Protein AF-D8QIA8-F1 (afdb_monomer_lite)

pLDDT: mean 75.12, std 16.86, range [41.19, 97.0]

Foldseek 3Di:
DDDDDDDDPPPPVVVVVVVVVVVVVVPPDPPPPPPPPPPPPPPDDPPDPPPPPPPDPPPPPPPPPPPPDPPDPDDPPPDDFPQAQDDCQQVAFDKDFDVVQDPALVVVCVVLVFPVDDDPQFAQDPPCPPPDPVVRSVVRRVVVSVVVRIDTAGPGHGHPPPPLLAVVQVVQCPDPNHDDQDDDVVSVVVVRVSPDDD

Organism: Schizophyllum commune (strain H4-8 / FGSC 9210) (NCBI:txid578458)

Secondary structure (DSSP, 8-state):
----------HHHHHHHHHHHHHHHHT-------------------S--------PPPTTSTTS----PPPPPPPPPTT---SB--GGGTTSEEEEE-SSPP-SHHHHHHHH--SSSPPP---PPTTGGGS-HHHHHHHHHHHHHHHHTEEEEESSSB--TT--HHHHHHHHHHSTT-----SSHHHHHHHHHHT---

Sequence (198 aa):
MVTFRRRSTFLPVFALAAICTLYILRRSPHEDVDAPLQYIPTNEVPLEQEFENEILPTTTERERLRVQAPPPPPPPPKNEAPPFCRDTECGTGRWRARSPAFSSPSELQKAYANKYDHVWQRCQVPSAEQLPEAERNELETRRLVDVLNWEWVPAGGKLLMDFDALEFTIRMLKSPGGMILMGDSISRQWHVTLRRVR

Structure (mmCIF, N/CA/C/O backbone):
data_AF-D8QIA8-F1
#
_entry.id   AF-D8QIA8-F1
#
loop_
_atom_site.group_PDB
_atom_site.id
_atom_site.type_symbol
_atom_site.label_atom_id
_atom_site.label_alt_id
_atom_site.label_comp_id
_atom_site.label_asym_id
_atom_site.label_entity_id
_atom_site.label_seq_id
_atom_site.pdbx_PDB_ins_code
_atom_site.Cartn_x
_atom_site.Cartn_y
_atom_site.Cartn_z
_atom_site.occupancy
_atom_site.B_iso_or_equiv
_atom_site.auth_seq_id
_atom_site.auth_comp_id
_atom_site.auth_asym_id
_atom_site.auth_atom_id
_atom_site.pdbx_PDB_model_num
ATOM 1 N N . MET A 1 1 ? -23.180 20.678 76.065 1.00 41.28 1 MET A N 1
ATOM 2 C CA . MET A 1 1 ? -23.312 21.272 74.716 1.00 41.28 1 MET A CA 1
ATOM 3 C C . MET A 1 1 ? -21.916 21.494 74.156 1.00 41.28 1 MET A C 1
ATOM 5 O O . MET A 1 1 ? -21.215 22.358 74.659 1.00 41.28 1 MET A O 1
ATOM 9 N N . VAL A 1 2 ? -21.480 20.675 73.195 1.00 41.19 2 VAL A N 1
ATOM 10 C CA . VAL A 1 2 ? -20.160 20.792 72.550 1.00 41.19 2 VAL A CA 1
ATOM 11 C C . VAL A 1 2 ? -20.396 21.086 71.073 1.00 41.19 2 VAL A C 1
ATOM 13 O O . VAL A 1 2 ? -20.959 20.265 70.354 1.00 41.19 2 VAL A O 1
ATOM 16 N N . THR A 1 3 ? -20.023 22.284 70.631 1.00 50.22 3 THR A N 1
ATOM 17 C CA . THR A 1 3 ? -20.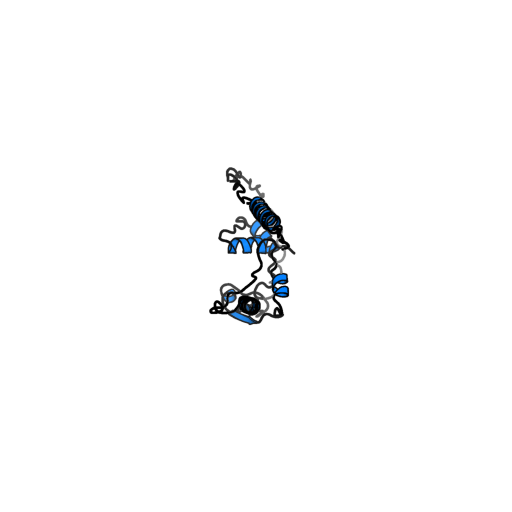147 22.746 69.246 1.00 50.22 3 THR A CA 1
ATOM 18 C C . THR A 1 3 ? -18.917 22.325 68.445 1.00 50.22 3 THR A C 1
ATOM 20 O O . THR A 1 3 ? -17.822 22.858 68.609 1.00 50.22 3 THR A O 1
ATOM 23 N N . PHE A 1 4 ? -19.097 21.348 67.557 1.00 50.81 4 PHE A N 1
ATOM 24 C CA . PHE A 1 4 ? -18.044 20.830 66.685 1.00 50.81 4 PHE A CA 1
ATOM 25 C C . PHE A 1 4 ? -17.946 21.687 65.409 1.00 50.81 4 PHE A C 1
ATOM 27 O O . PHE A 1 4 ? -18.754 21.563 64.489 1.00 50.81 4 PHE A O 1
ATOM 34 N N . ARG A 1 5 ? -16.961 22.591 65.345 1.00 56.88 5 ARG A N 1
ATOM 35 C CA . ARG A 1 5 ? -16.644 23.387 64.144 1.00 56.88 5 ARG A CA 1
ATOM 36 C C . ARG A 1 5 ? -15.838 22.527 63.157 1.00 56.88 5 ARG A C 1
ATOM 38 O O . ARG A 1 5 ? -14.628 22.377 63.308 1.00 56.88 5 ARG A O 1
ATOM 45 N N . ARG A 1 6 ? -16.493 21.979 62.126 1.00 59.03 6 ARG A N 1
ATOM 46 C CA . ARG A 1 6 ? -15.817 21.352 60.973 1.00 59.03 6 ARG A CA 1
ATOM 47 C C . ARG A 1 6 ? -15.068 22.424 60.173 1.00 59.03 6 ARG A C 1
ATOM 49 O O . ARG A 1 6 ? -15.685 23.243 59.498 1.00 59.03 6 ARG A O 1
ATOM 56 N N . ARG A 1 7 ? -13.733 22.422 60.247 1.00 58.25 7 ARG A N 1
ATOM 57 C CA . ARG A 1 7 ? -12.874 23.177 59.323 1.00 58.25 7 ARG A CA 1
ATOM 58 C C . ARG A 1 7 ? -12.945 22.514 57.947 1.00 58.25 7 ARG A C 1
ATOM 60 O O . ARG A 1 7 ? -12.596 21.348 57.803 1.00 58.25 7 ARG A O 1
ATOM 67 N N . SER A 1 8 ? -13.439 23.264 56.965 1.00 57.81 8 SER A N 1
ATOM 68 C CA . SER A 1 8 ? -13.518 22.856 55.564 1.00 57.81 8 SER A CA 1
ATOM 69 C C . SER A 1 8 ? -12.116 22.805 54.956 1.00 57.81 8 SER A C 1
ATOM 71 O O . SER A 1 8 ? -11.484 23.836 54.743 1.00 57.81 8 SER A O 1
ATOM 73 N N . THR A 1 9 ? -11.627 21.597 54.694 1.00 59.09 9 THR A N 1
ATOM 74 C CA . THR A 1 9 ? -10.366 21.306 53.991 1.00 59.09 9 THR A CA 1
ATOM 75 C C . THR A 1 9 ? -10.559 21.138 52.479 1.00 59.09 9 THR A C 1
ATOM 77 O O . THR A 1 9 ? -9.658 20.656 51.803 1.00 59.09 9 THR A O 1
ATOM 80 N N . PHE A 1 10 ? -11.711 21.536 51.923 1.00 55.53 10 PHE A N 1
ATOM 81 C CA . PHE A 1 10 ? -12.046 21.309 50.508 1.00 55.53 10 PHE A CA 1
ATOM 82 C C . PHE A 1 10 ? -11.583 22.412 49.545 1.00 55.53 10 PHE A C 1
ATOM 84 O O . PHE A 1 10 ? -11.484 22.170 48.346 1.00 55.53 10 PHE A O 1
ATOM 91 N N . LEU A 1 11 ? -11.238 23.604 50.038 1.00 56.47 11 LEU A N 1
ATOM 92 C CA . LEU A 1 11 ? -10.779 24.714 49.192 1.00 56.47 11 LEU A CA 1
ATOM 93 C C . LEU A 1 11 ? -9.407 24.538 48.491 1.00 56.47 11 LEU A C 1
ATOM 95 O O . LEU A 1 11 ? -9.283 25.029 47.370 1.00 56.47 11 LEU A O 1
ATOM 99 N N . PRO A 1 12 ? -8.383 23.848 49.040 1.00 61.72 12 PRO A N 1
ATOM 100 C CA . PRO A 1 12 ? -7.074 23.790 48.385 1.00 61.72 12 PRO A CA 1
ATOM 101 C C . PRO A 1 12 ? -7.025 22.848 47.170 1.00 61.72 12 PRO A C 1
ATOM 103 O O . PRO A 1 12 ? -6.191 23.041 46.289 1.00 61.72 12 PRO A O 1
ATOM 106 N N . VAL A 1 13 ? -7.919 21.856 47.076 1.00 68.38 13 VAL A N 1
ATOM 107 C CA . VAL A 1 13 ? -7.873 20.850 45.996 1.00 68.38 13 VAL A CA 1
ATOM 108 C C . VAL A 1 13 ? -8.390 21.423 44.673 1.00 68.38 13 VAL A C 1
ATOM 11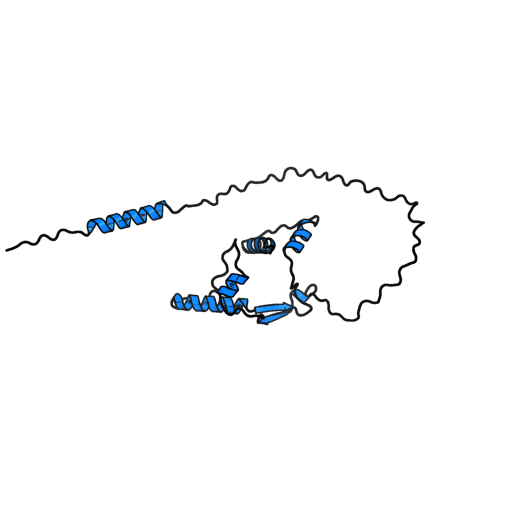0 O O . VAL A 1 13 ? -7.776 21.214 43.628 1.00 68.38 13 VAL A O 1
ATOM 113 N N . PHE A 1 14 ? -9.466 22.215 44.707 1.00 69.25 14 PHE A N 1
ATOM 114 C CA . PHE A 1 14 ? -10.008 22.849 43.500 1.00 69.25 14 PHE A CA 1
ATOM 115 C C . PHE A 1 14 ? -9.079 23.929 42.935 1.00 69.25 14 PHE A C 1
ATOM 117 O O . PHE A 1 14 ? -8.954 24.053 41.718 1.00 69.25 14 PHE A O 1
ATOM 124 N N . ALA A 1 15 ? -8.373 24.662 43.802 1.00 73.88 15 ALA A N 1
ATOM 125 C CA . ALA A 1 15 ? -7.391 25.653 43.371 1.00 73.88 15 ALA A CA 1
ATOM 126 C C . ALA A 1 15 ? -6.197 25.001 42.648 1.00 73.88 15 ALA A C 1
ATOM 128 O O . ALA A 1 15 ? -5.772 25.485 41.602 1.00 73.88 15 ALA A O 1
ATOM 129 N N . LEU A 1 16 ? -5.694 23.867 43.152 1.00 76.50 16 LEU A N 1
ATOM 130 C CA . LEU A 1 16 ? -4.595 23.134 42.513 1.00 76.50 16 LEU A CA 1
ATOM 131 C C . LEU A 1 16 ? -5.003 22.498 41.177 1.00 76.50 16 LEU A C 1
ATOM 133 O O . LEU A 1 16 ? -4.221 22.534 40.226 1.00 76.50 16 LEU A O 1
ATOM 137 N N . ALA A 1 17 ? -6.230 21.976 41.076 1.00 75.75 17 ALA A N 1
ATOM 138 C CA . ALA A 1 17 ? -6.756 21.435 39.825 1.00 75.75 17 ALA A CA 1
ATOM 139 C C . ALA A 1 17 ? -6.873 22.524 38.744 1.00 75.75 17 ALA A C 1
ATOM 141 O O . ALA A 1 17 ? -6.373 22.334 37.639 1.00 75.75 17 ALA A O 1
ATOM 142 N N . ALA A 1 18 ? -7.428 23.695 39.082 1.00 78.25 18 ALA A N 1
ATOM 143 C CA . ALA A 1 18 ? -7.560 24.814 38.147 1.00 78.25 18 ALA A CA 1
ATOM 144 C C . ALA A 1 18 ? -6.199 25.344 37.659 1.00 78.25 18 ALA A C 1
ATOM 146 O O . ALA A 1 18 ? -6.035 25.638 36.474 1.00 78.25 18 ALA A O 1
ATOM 147 N N . ILE A 1 19 ? -5.198 25.411 38.545 1.00 80.62 19 ILE A N 1
ATOM 148 C CA . ILE A 1 19 ? -3.834 25.820 38.178 1.00 80.62 19 ILE A CA 1
ATOM 149 C C . ILE A 1 19 ? -3.183 24.781 37.250 1.00 80.62 19 ILE A C 1
ATOM 151 O O . ILE A 1 19 ? -2.549 25.169 36.269 1.00 80.62 19 ILE A O 1
ATOM 155 N N . CYS A 1 20 ? -3.377 23.478 37.488 1.00 74.88 20 CYS A N 1
ATOM 156 C CA . CYS A 1 20 ? -2.876 22.433 36.588 1.00 74.88 20 CYS A CA 1
ATOM 157 C C . CYS A 1 2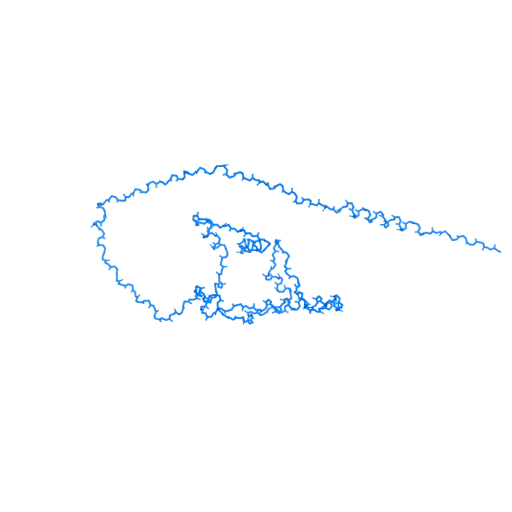0 ? -3.541 22.485 35.205 1.00 74.88 20 CYS A C 1
ATOM 159 O O . CYS A 1 20 ? -2.843 22.376 34.199 1.00 74.88 20 CYS A O 1
ATOM 161 N N . THR A 1 21 ? -4.858 22.704 35.124 1.00 74.75 21 THR A N 1
ATOM 162 C CA . THR A 1 21 ? -5.554 22.813 33.831 1.00 74.75 21 THR A CA 1
ATOM 163 C C . THR A 1 21 ? -5.083 24.038 33.045 1.00 74.75 21 THR A C 1
ATOM 165 O O . THR A 1 21 ? -4.801 23.931 31.854 1.00 74.75 21 THR A O 1
ATOM 168 N N . LEU A 1 22 ? -4.903 25.186 33.709 1.00 75.88 22 LEU A N 1
ATOM 169 C CA . LEU A 1 22 ? -4.360 26.392 33.075 1.00 75.88 22 LEU A CA 1
ATOM 170 C C . LEU A 1 22 ? -2.894 26.222 32.646 1.00 75.88 22 LEU A C 1
ATOM 172 O O . LEU A 1 22 ? -2.499 26.744 31.605 1.00 75.88 22 LEU A O 1
ATOM 176 N N . TYR A 1 23 ? -2.092 25.471 33.404 1.00 75.50 23 TYR A N 1
ATOM 177 C CA . TYR A 1 23 ? -0.704 25.178 33.041 1.00 75.50 23 TYR A CA 1
ATOM 178 C C . TYR A 1 23 ? -0.603 24.255 31.817 1.00 75.50 23 TYR A C 1
ATOM 180 O O . TYR A 1 23 ? 0.234 24.493 30.949 1.00 75.50 23 TYR A O 1
ATOM 188 N N . ILE A 1 24 ? -1.480 23.249 31.700 1.00 68.00 24 ILE A N 1
ATOM 189 C CA . ILE A 1 24 ? -1.533 22.356 30.529 1.00 68.00 24 ILE A CA 1
ATOM 190 C C . ILE A 1 24 ? -2.001 23.123 29.285 1.00 68.00 24 ILE A C 1
ATOM 192 O O . ILE A 1 24 ? -1.376 23.008 28.234 1.00 68.00 24 ILE A O 1
ATOM 196 N N . LEU A 1 25 ? -3.027 23.974 29.407 1.00 66.81 25 LEU A N 1
ATOM 197 C CA . LEU A 1 25 ? -3.513 24.782 28.281 1.00 66.81 25 LEU A CA 1
ATOM 198 C C . LEU A 1 25 ? -2.490 25.826 27.810 1.00 66.81 25 LEU A C 1
ATOM 200 O O . LEU A 1 25 ? -2.413 26.111 26.619 1.00 66.81 25 LEU A O 1
ATOM 204 N N . ARG A 1 26 ? -1.655 26.362 28.710 1.00 68.06 26 ARG A N 1
ATOM 205 C CA . ARG A 1 26 ? -0.596 27.320 28.350 1.00 68.06 26 ARG A CA 1
ATOM 206 C C . ARG A 1 26 ? 0.619 26.667 27.685 1.00 68.06 26 ARG A C 1
ATOM 208 O O . ARG A 1 26 ? 1.428 27.373 27.090 1.00 68.06 26 ARG A O 1
ATOM 215 N N . ARG A 1 27 ? 0.777 25.344 27.800 1.00 54.00 27 ARG A N 1
ATOM 216 C CA . ARG A 1 27 ? 1.937 24.617 27.268 1.00 54.00 27 ARG A CA 1
ATOM 217 C C . ARG A 1 27 ? 1.641 23.805 26.014 1.00 54.00 27 ARG A C 1
ATOM 219 O O . ARG A 1 27 ? 2.531 23.077 25.592 1.00 54.00 27 ARG A O 1
ATOM 226 N N . SER A 1 28 ? 0.449 23.926 25.426 1.00 46.12 28 SER A N 1
ATOM 227 C CA . SER A 1 28 ? 0.203 23.384 24.091 1.00 46.12 28 SER A CA 1
ATOM 228 C C . SER A 1 28 ? 1.040 24.202 23.106 1.00 46.12 28 SER A C 1
ATOM 230 O O . SER A 1 28 ? 0.714 25.370 22.881 1.00 46.12 28 SER A O 1
ATOM 232 N N . PRO A 1 29 ? 2.140 23.660 22.558 1.00 51.56 29 PRO A N 1
ATOM 233 C CA . PRO A 1 29 ? 2.852 24.336 21.501 1.00 51.56 29 PRO A CA 1
ATOM 234 C C . PRO A 1 29 ? 1.931 24.232 20.291 1.00 51.56 29 PRO A C 1
ATOM 236 O O . PRO A 1 29 ? 1.776 23.164 19.701 1.00 51.56 29 PRO A O 1
ATOM 239 N N . HIS A 1 30 ? 1.283 25.337 19.940 1.00 49.16 30 HIS A N 1
ATOM 240 C CA . HIS A 1 30 ? 1.077 25.616 18.531 1.00 49.16 30 HIS A CA 1
ATOM 241 C C . HIS A 1 30 ? 2.488 25.732 17.943 1.00 49.16 30 HIS A C 1
ATOM 243 O O . HIS A 1 30 ? 3.086 26.802 17.935 1.00 49.16 30 HIS A O 1
ATOM 249 N N . GLU A 1 31 ? 3.083 24.596 17.573 1.00 51.06 31 GLU A N 1
ATOM 250 C CA . GLU A 1 31 ? 4.081 24.607 16.515 1.00 51.06 31 GLU A CA 1
ATOM 251 C C . GLU A 1 31 ? 3.308 24.974 15.257 1.00 51.06 31 GLU A C 1
ATOM 253 O O . GLU A 1 31 ? 2.708 24.135 14.582 1.00 51.06 31 GLU A O 1
ATOM 258 N N . ASP A 1 32 ? 3.259 26.281 15.031 1.00 49.03 32 ASP A N 1
ATOM 259 C CA . ASP A 1 32 ? 2.985 26.887 13.750 1.00 49.03 32 ASP A CA 1
ATOM 260 C C . ASP A 1 32 ? 3.881 26.197 12.719 1.00 49.03 32 ASP A C 1
ATOM 262 O O . ASP A 1 32 ? 5.087 26.435 12.631 1.00 49.03 32 ASP A O 1
ATOM 266 N N . VAL A 1 33 ? 3.276 25.328 11.912 1.00 50.56 33 VAL A N 1
ATOM 267 C CA . VAL A 1 33 ? 3.840 24.896 10.631 1.00 50.56 33 VAL A CA 1
ATOM 268 C C . VAL A 1 33 ? 3.612 26.030 9.625 1.00 50.56 33 VAL A C 1
ATOM 270 O O . VAL A 1 33 ? 3.085 25.827 8.541 1.00 50.56 33 VAL A O 1
ATOM 273 N N . ASP A 1 34 ? 4.030 27.238 9.992 1.00 47.66 34 ASP A N 1
ATOM 274 C CA . ASP A 1 34 ? 4.319 28.326 9.070 1.00 47.66 34 ASP A CA 1
ATOM 275 C C . ASP A 1 34 ? 5.812 28.240 8.753 1.00 47.66 34 ASP A C 1
ATOM 277 O O . ASP A 1 34 ? 6.608 29.136 9.032 1.00 47.66 34 ASP A O 1
ATOM 281 N N . ALA A 1 35 ? 6.225 27.107 8.179 1.00 52.34 35 ALA A N 1
ATOM 282 C CA . ALA A 1 35 ? 7.448 27.124 7.402 1.00 52.34 35 ALA A CA 1
ATOM 283 C C . ALA A 1 35 ? 7.160 28.066 6.225 1.00 52.34 35 ALA A C 1
ATOM 285 O O . ALA A 1 35 ? 6.258 27.760 5.437 1.00 52.34 35 ALA A O 1
ATOM 286 N N . PRO A 1 36 ? 7.863 29.206 6.080 1.00 49.59 36 PRO A N 1
ATOM 287 C CA . PRO A 1 36 ? 7.731 29.989 4.871 1.00 49.59 36 PRO A CA 1
ATOM 288 C C . PRO A 1 36 ? 8.077 29.046 3.725 1.00 49.59 36 PRO A C 1
ATOM 290 O O . PRO A 1 36 ? 9.174 28.484 3.687 1.00 49.59 36 PRO A O 1
ATOM 293 N N . LEU A 1 37 ? 7.119 28.831 2.821 1.00 49.50 37 LEU A N 1
ATOM 294 C CA . LEU A 1 37 ? 7.401 28.312 1.494 1.00 49.50 37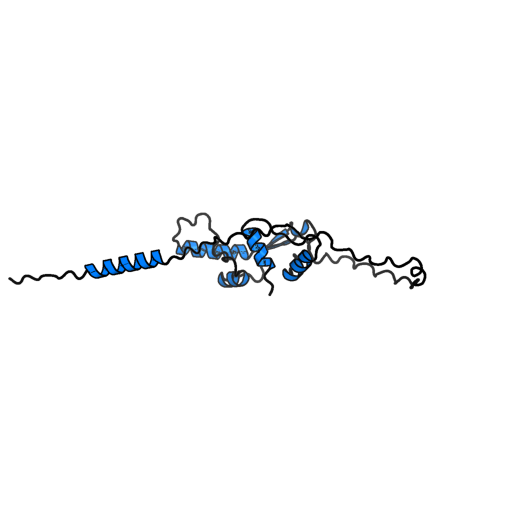 LEU A CA 1
ATOM 295 C C . LEU A 1 37 ? 8.501 29.216 0.941 1.00 49.50 37 LEU A C 1
ATOM 297 O O . LEU A 1 37 ? 8.233 30.334 0.503 1.00 49.50 37 LEU A O 1
ATOM 301 N N . GLN A 1 38 ? 9.754 28.766 1.038 1.00 46.69 38 GLN A N 1
ATOM 302 C CA . GLN A 1 38 ? 10.849 29.357 0.298 1.00 46.69 38 GLN A CA 1
ATOM 303 C C . GLN A 1 38 ? 10.475 29.149 -1.160 1.00 46.69 38 GLN A C 1
ATOM 305 O O . GLN A 1 38 ? 10.647 28.069 -1.723 1.00 46.69 38 GLN A O 1
ATOM 310 N N . TYR A 1 39 ? 9.882 30.185 -1.741 1.00 55.03 39 TYR A N 1
ATOM 311 C CA . TYR A 1 39 ? 9.800 30.345 -3.172 1.00 55.03 39 TYR A CA 1
ATOM 312 C C . TYR A 1 39 ? 11.243 30.360 -3.663 1.00 55.03 39 TYR A C 1
ATOM 314 O O . TYR A 1 39 ? 11.941 31.361 -3.522 1.00 55.03 39 TYR A O 1
ATOM 322 N N . ILE A 1 40 ? 11.716 29.211 -4.141 1.00 50.91 40 ILE A N 1
ATOM 323 C CA . ILE A 1 40 ? 12.942 29.131 -4.919 1.00 50.91 40 ILE A CA 1
ATOM 324 C C . ILE A 1 40 ? 12.585 29.821 -6.238 1.00 50.91 40 ILE A C 1
ATOM 326 O O . ILE A 1 40 ? 11.750 29.289 -6.974 1.00 50.91 40 ILE A O 1
ATOM 330 N N . PRO A 1 41 ? 13.129 31.012 -6.534 1.00 47.78 41 PRO A N 1
ATOM 331 C CA . PRO A 1 41 ? 12.882 31.654 -7.810 1.00 47.78 41 PRO A CA 1
ATOM 332 C C . PRO A 1 41 ? 13.430 30.731 -8.897 1.00 47.78 41 PRO A C 1
ATOM 334 O O . PRO A 1 41 ? 14.611 30.397 -8.893 1.00 47.78 41 PRO A O 1
ATOM 337 N N . THR A 1 42 ? 12.587 30.318 -9.839 1.00 56.06 42 THR A N 1
ATOM 338 C CA . THR A 1 42 ? 12.973 29.574 -11.053 1.00 56.06 42 THR A CA 1
ATOM 339 C C . THR A 1 42 ? 13.714 30.446 -12.078 1.00 56.06 42 THR A C 1
ATOM 341 O O . THR A 1 42 ? 13.617 30.227 -13.280 1.00 56.06 42 THR A O 1
ATOM 344 N N . ASN A 1 43 ? 14.478 31.423 -11.600 1.00 54.81 43 ASN A N 1
ATOM 345 C CA . ASN A 1 43 ? 15.385 32.259 -12.370 1.00 54.81 43 ASN A CA 1
ATOM 346 C C . ASN A 1 43 ? 16.751 31.990 -11.721 1.00 54.81 43 ASN A C 1
ATOM 348 O O . ASN A 1 43 ? 16.926 32.304 -10.552 1.00 54.81 43 ASN A O 1
ATOM 352 N N . GLU A 1 44 ? 17.745 31.343 -12.301 1.00 54.53 44 GLU A N 1
ATOM 353 C CA . GLU A 1 44 ? 18.123 31.121 -13.683 1.00 54.53 44 GLU A CA 1
ATOM 354 C C . GLU A 1 44 ? 18.883 29.788 -13.659 1.00 54.53 44 GLU A C 1
ATOM 356 O O . GLU A 1 44 ? 19.911 29.676 -12.993 1.00 54.53 44 GLU A O 1
ATOM 361 N N . VAL A 1 45 ? 18.381 28.751 -14.327 1.00 48.34 45 VAL A N 1
ATOM 362 C CA . VAL A 1 45 ? 19.282 27.689 -14.783 1.00 48.34 45 VAL A CA 1
ATOM 363 C C . VAL A 1 45 ? 19.742 28.162 -16.156 1.00 48.34 45 VAL A C 1
ATOM 365 O O . VAL A 1 45 ? 18.886 28.285 -17.037 1.00 48.34 45 VAL A O 1
ATOM 368 N N . PRO A 1 46 ? 21.031 28.493 -16.351 1.00 44.09 46 PRO A N 1
ATOM 369 C CA . PRO A 1 46 ? 21.554 28.800 -17.669 1.00 44.09 46 PRO A CA 1
ATOM 370 C C . PRO A 1 46 ? 21.247 27.616 -18.578 1.00 44.09 46 PRO A C 1
ATOM 372 O O . PRO A 1 46 ? 21.716 26.498 -18.365 1.00 44.09 46 PRO A O 1
ATOM 375 N N . LEU A 1 47 ? 20.401 27.865 -19.569 1.00 54.16 47 LEU A N 1
ATOM 376 C CA . LEU A 1 47 ? 20.018 26.919 -20.607 1.00 54.16 47 LEU A CA 1
ATOM 377 C C . LEU A 1 47 ? 21.140 26.874 -21.653 1.00 54.16 47 LEU A C 1
ATOM 379 O O . LEU A 1 47 ? 20.915 27.079 -22.834 1.00 54.16 47 LEU A O 1
ATOM 383 N N . GLU A 1 48 ? 22.365 26.660 -21.187 1.00 50.84 48 GLU A N 1
ATOM 384 C CA . GLU A 1 48 ? 23.563 26.470 -21.996 1.00 50.84 48 GLU A CA 1
ATOM 385 C C . GLU A 1 48 ? 24.389 25.375 -21.327 1.00 50.84 48 GLU A C 1
ATOM 387 O O . GLU A 1 48 ? 25.495 25.574 -20.837 1.00 50.84 48 GLU A O 1
ATOM 392 N N . GLN A 1 49 ? 23.811 24.174 -21.276 1.00 46.91 49 GLN A N 1
ATOM 393 C CA . GLN A 1 49 ? 24.656 22.995 -21.306 1.00 46.91 49 GLN A CA 1
ATOM 394 C C . GLN A 1 49 ? 25.155 22.902 -22.743 1.00 46.91 49 GLN A C 1
ATOM 396 O O . GLN A 1 49 ? 24.451 22.423 -23.633 1.00 46.91 49 GLN A O 1
ATOM 401 N N . GLU A 1 50 ? 26.339 23.470 -22.957 1.00 48.66 50 GLU A N 1
ATOM 402 C CA . GLU A 1 50 ? 27.164 23.227 -24.127 1.00 48.66 50 GLU A CA 1
ATOM 403 C C . GLU A 1 50 ? 27.155 21.716 -24.377 1.00 48.66 50 GLU A C 1
ATOM 405 O O . GLU A 1 50 ? 27.697 20.923 -23.605 1.00 48.66 50 GLU A O 1
ATOM 410 N N . PHE A 1 51 ? 26.456 21.301 -25.434 1.00 48.41 51 PHE A N 1
ATOM 411 C CA . PHE A 1 51 ? 26.705 20.009 -26.040 1.00 48.41 51 PHE A CA 1
ATOM 412 C C . PHE A 1 51 ? 28.136 20.097 -26.551 1.00 48.41 51 PHE A C 1
ATOM 414 O O . PHE A 1 51 ? 28.391 20.675 -27.610 1.00 48.41 51 PHE A O 1
ATOM 421 N N . GLU A 1 52 ? 29.076 19.585 -25.756 1.00 46.84 52 GLU A N 1
ATOM 422 C CA . GLU A 1 52 ? 30.398 19.243 -26.245 1.00 46.84 52 GLU A CA 1
ATOM 423 C C . GLU A 1 52 ? 30.190 18.477 -27.546 1.00 46.84 52 GLU A C 1
ATOM 425 O O . GLU A 1 52 ? 29.515 17.447 -27.601 1.00 46.84 52 GLU A O 1
ATOM 430 N N . ASN A 1 53 ? 30.701 19.079 -28.615 1.00 53.06 53 ASN A N 1
ATOM 431 C CA . ASN A 1 53 ? 30.746 18.503 -29.936 1.00 53.06 53 ASN A CA 1
ATOM 432 C C . ASN A 1 53 ? 31.505 17.178 -29.835 1.00 53.06 53 ASN A C 1
ATOM 434 O O . ASN A 1 53 ? 32.733 17.152 -29.940 1.00 53.06 53 ASN A O 1
ATOM 438 N N . GLU A 1 54 ? 30.780 16.076 -29.641 1.00 48.72 54 GLU A N 1
ATOM 439 C CA . GLU A 1 54 ? 31.271 14.760 -30.006 1.00 48.72 54 GLU A CA 1
ATOM 440 C C . GLU A 1 54 ? 31.577 14.829 -31.497 1.00 48.72 54 GLU A C 1
ATOM 442 O O . GLU A 1 54 ? 30.702 14.880 -32.364 1.00 48.72 54 GLU A O 1
ATOM 447 N N . ILE A 1 55 ? 32.874 14.933 -31.756 1.00 54.66 55 ILE A N 1
ATOM 448 C CA . ILE A 1 55 ? 33.512 14.851 -33.051 1.00 54.66 55 ILE A CA 1
ATOM 449 C C . ILE A 1 55 ? 32.897 13.646 -33.761 1.00 54.66 55 ILE A C 1
ATOM 451 O O . ILE A 1 55 ? 33.175 12.498 -33.412 1.00 54.66 55 ILE A O 1
ATOM 455 N N . LEU A 1 56 ? 32.042 13.912 -34.752 1.00 56.28 56 LEU A N 1
ATOM 456 C CA . LEU A 1 56 ? 31.593 12.888 -35.682 1.00 56.28 56 LEU A CA 1
ATOM 457 C C . LEU A 1 56 ? 32.853 12.216 -36.247 1.00 56.28 56 LEU A C 1
ATOM 459 O O . LEU A 1 56 ? 33.684 12.920 -36.833 1.00 56.28 56 LEU A O 1
ATOM 463 N N . PRO A 1 57 ? 33.026 10.892 -36.086 1.00 50.19 57 PRO A N 1
ATOM 464 C CA . PRO A 1 57 ? 34.172 10.212 -36.655 1.00 50.19 57 PRO A CA 1
ATOM 465 C C . PRO A 1 57 ? 34.162 10.432 -38.166 1.00 50.19 57 PRO A C 1
ATOM 467 O O . PRO A 1 57 ? 33.177 10.170 -38.864 1.00 50.19 57 PRO A O 1
ATOM 470 N N . THR A 1 58 ? 35.274 10.972 -38.653 1.00 50.06 58 THR A N 1
ATOM 471 C CA . THR A 1 58 ? 35.544 11.211 -40.061 1.00 50.06 58 THR A CA 1
ATOM 472 C C . THR A 1 58 ? 35.364 9.921 -40.852 1.00 50.06 58 THR A C 1
ATOM 474 O O . THR A 1 58 ? 35.741 8.825 -40.438 1.00 50.06 58 THR A O 1
ATOM 477 N N . THR A 1 59 ? 34.779 10.076 -42.034 1.00 53.88 59 THR A N 1
ATOM 478 C CA . THR A 1 59 ? 34.255 9.059 -42.956 1.00 53.88 59 THR A CA 1
ATOM 479 C C . THR A 1 59 ? 35.275 8.017 -43.448 1.00 53.88 59 THR A C 1
ATOM 481 O O . THR A 1 59 ? 34.935 7.163 -44.259 1.00 53.88 59 THR A O 1
ATOM 484 N N . THR A 1 60 ? 36.512 8.044 -42.956 1.00 53.72 60 THR A N 1
ATOM 485 C CA . THR A 1 60 ? 37.645 7.255 -43.460 1.00 53.72 60 THR A CA 1
ATOM 486 C C . THR A 1 60 ? 37.945 6.007 -42.614 1.00 53.72 60 THR A C 1
ATOM 488 O O . THR A 1 60 ? 38.702 5.144 -43.048 1.00 53.72 60 THR A O 1
ATOM 491 N N . GLU A 1 61 ? 37.318 5.845 -41.441 1.00 51.72 61 GLU A N 1
ATOM 492 C CA . GLU A 1 61 ? 37.504 4.666 -40.568 1.00 51.72 61 GLU A CA 1
ATOM 493 C C . GLU A 1 61 ? 36.332 3.664 -40.622 1.00 51.72 61 GLU A C 1
ATOM 495 O O . GLU A 1 61 ? 36.365 2.597 -40.015 1.00 51.72 61 GLU A O 1
ATOM 500 N N . ARG A 1 62 ? 35.293 3.948 -41.417 1.00 50.94 62 ARG A N 1
ATOM 501 C CA . ARG A 1 62 ? 34.144 3.041 -41.593 1.00 50.94 62 ARG A CA 1
ATOM 502 C C . ARG A 1 62 ? 34.438 1.854 -42.521 1.00 50.94 62 ARG A C 1
ATOM 504 O O . ARG A 1 62 ? 33.645 0.921 -42.592 1.00 50.94 62 ARG A O 1
ATOM 511 N N . GLU A 1 63 ? 35.575 1.870 -43.216 1.00 53.12 63 GLU A N 1
ATOM 512 C CA . GLU A 1 63 ? 35.896 0.903 -44.275 1.00 53.12 63 GLU A CA 1
ATOM 513 C C . GLU A 1 63 ? 36.873 -0.208 -43.842 1.00 53.12 63 GLU A C 1
ATOM 515 O O . GLU A 1 63 ? 37.029 -1.200 -44.552 1.00 53.12 63 GLU A O 1
ATOM 520 N N . ARG A 1 64 ? 37.483 -0.124 -42.647 1.00 52.44 64 ARG A N 1
ATOM 521 C CA . ARG A 1 64 ? 38.432 -1.151 -42.154 1.00 52.44 64 ARG A CA 1
ATOM 522 C C . ARG A 1 64 ? 37.885 -2.158 -41.144 1.00 52.44 64 ARG A C 1
ATOM 524 O O . ARG A 1 64 ? 38.578 -3.126 -40.851 1.00 52.44 64 ARG A O 1
ATOM 531 N N . LEU A 1 65 ? 36.639 -2.026 -40.690 1.00 52.66 65 LEU A N 1
ATOM 532 C CA . LEU A 1 65 ? 35.958 -3.057 -39.896 1.00 52.66 65 LEU A CA 1
ATOM 533 C C . LEU A 1 65 ? 34.866 -3.763 -40.716 1.00 52.66 65 LEU A C 1
ATOM 535 O O . LEU A 1 65 ? 33.698 -3.805 -40.342 1.00 52.66 65 LEU A O 1
ATOM 539 N N . ARG A 1 66 ? 35.248 -4.421 -41.817 1.00 58.22 66 ARG A N 1
ATOM 540 C CA . ARG A 1 66 ? 34.501 -5.603 -42.290 1.00 58.22 66 ARG A CA 1
ATOM 541 C C . ARG A 1 66 ? 34.869 -6.792 -41.400 1.00 58.22 66 ARG A C 1
ATOM 543 O O . ARG A 1 66 ? 35.527 -7.740 -41.818 1.00 58.22 66 ARG A O 1
ATOM 550 N N . VAL A 1 67 ? 34.475 -6.696 -40.135 1.00 59.19 67 VAL A N 1
ATOM 551 C CA . VAL A 1 67 ? 34.429 -7.841 -39.231 1.00 59.19 67 VAL A CA 1
ATOM 552 C C . VAL A 1 67 ? 33.295 -8.729 -39.720 1.00 59.19 67 VAL A C 1
ATOM 554 O O . VAL A 1 67 ? 32.206 -8.252 -40.038 1.00 59.19 67 VAL A O 1
ATOM 557 N N . GLN A 1 68 ? 33.610 -10.013 -39.858 1.00 60.09 68 GLN A N 1
ATOM 558 C CA . GLN A 1 68 ? 32.688 -11.080 -40.220 1.00 60.09 68 GLN A CA 1
ATOM 559 C C . GLN A 1 68 ? 31.363 -10.893 -39.479 1.00 60.09 68 GLN A C 1
ATOM 561 O O . GLN A 1 68 ? 31.358 -10.697 -38.263 1.00 60.09 68 GLN A O 1
ATOM 566 N N . ALA A 1 69 ? 30.256 -10.912 -40.224 1.00 61.84 69 ALA A N 1
ATOM 567 C CA . ALA A 1 69 ? 28.933 -10.809 -39.636 1.00 61.84 69 ALA A CA 1
ATOM 568 C C . ALA A 1 69 ? 28.809 -11.877 -38.533 1.00 61.84 69 ALA A C 1
ATOM 570 O O . ALA A 1 69 ? 29.049 -13.056 -38.822 1.00 61.84 69 ALA A O 1
ATOM 571 N N . PRO A 1 70 ? 28.497 -11.495 -37.282 1.00 72.12 70 PRO A N 1
ATOM 572 C CA . PRO A 1 70 ? 28.259 -12.473 -36.237 1.00 72.12 70 PRO A CA 1
ATOM 573 C C . PRO A 1 70 ? 27.136 -13.416 -36.694 1.00 72.12 70 PRO A C 1
ATOM 575 O O . PRO A 1 70 ? 26.229 -12.980 -37.415 1.00 72.12 70 PRO A O 1
ATOM 578 N N . PRO A 1 71 ? 27.201 -14.709 -36.328 1.00 77.06 71 PRO A N 1
ATOM 579 C CA . PRO A 1 71 ? 26.158 -15.661 -36.680 1.00 77.06 71 PRO A CA 1
ATOM 580 C C . PRO A 1 71 ? 24.789 -15.116 -36.247 1.00 77.06 71 PRO A C 1
ATOM 582 O O . PRO A 1 71 ? 24.711 -14.410 -35.234 1.00 77.06 71 PRO A O 1
ATOM 585 N N . PRO A 1 72 ? 23.718 -15.406 -37.010 1.00 77.12 72 PRO A N 1
ATOM 586 C CA . PRO A 1 72 ? 22.388 -14.915 -36.687 1.00 77.12 72 PRO A CA 1
ATOM 587 C C . PRO A 1 72 ? 22.053 -15.285 -35.238 1.00 77.12 72 PRO A C 1
ATOM 589 O O . PRO A 1 72 ? 22.352 -16.412 -34.822 1.00 77.12 72 PRO A O 1
ATOM 592 N N . PRO A 1 73 ? 21.475 -14.353 -34.457 1.00 78.50 73 PRO A N 1
ATOM 593 C CA . PRO A 1 73 ? 21.104 -14.645 -33.085 1.00 78.50 73 PRO A CA 1
ATOM 594 C C . PRO A 1 73 ? 20.205 -15.888 -33.065 1.00 78.50 73 PRO A C 1
ATOM 596 O O . PRO A 1 73 ? 19.391 -16.064 -33.981 1.00 78.50 73 PRO A O 1
ATOM 599 N N . PRO A 1 74 ? 20.360 -16.770 -32.061 1.00 79.81 74 PRO A N 1
ATOM 600 C CA . PRO A 1 74 ? 19.496 -17.931 -31.927 1.00 79.81 74 PRO A CA 1
ATOM 601 C C . PRO A 1 74 ? 18.029 -17.476 -31.956 1.00 79.81 74 PRO A C 1
ATOM 603 O O . PRO A 1 74 ? 17.714 -16.405 -31.422 1.00 79.81 74 PRO A O 1
ATOM 606 N N . PRO A 1 75 ? 17.130 -18.245 -32.599 1.00 75.31 75 PRO A N 1
ATOM 607 C CA . PRO A 1 75 ? 15.721 -17.889 -32.651 1.00 75.31 75 PRO A CA 1
ATOM 608 C C . PRO A 1 75 ? 15.204 -17.686 -31.220 1.00 75.31 75 PRO A C 1
ATOM 610 O O . PRO A 1 75 ? 15.554 -18.483 -30.343 1.00 75.31 75 PRO A O 1
ATOM 613 N N . PRO A 1 76 ? 14.400 -16.635 -30.966 1.00 67.50 76 PRO A N 1
ATOM 614 C CA . PRO A 1 76 ? 13.869 -16.387 -29.635 1.00 67.50 76 PRO A CA 1
ATOM 615 C C . PRO A 1 76 ? 13.140 -17.645 -29.141 1.00 67.50 76 PRO A C 1
ATOM 617 O O . PRO A 1 76 ? 12.441 -18.288 -29.939 1.00 67.50 76 PRO A O 1
ATOM 620 N N . PRO A 1 77 ? 13.320 -18.035 -27.865 1.00 68.94 77 PRO A N 1
ATOM 621 C CA . PRO A 1 77 ? 12.688 -19.226 -27.319 1.00 68.94 77 PRO A CA 1
ATOM 622 C C . PRO A 1 77 ? 11.180 -19.167 -27.572 1.00 68.94 77 PRO A C 1
ATOM 624 O O . PRO A 1 77 ? 10.506 -18.180 -27.271 1.00 68.94 77 PRO A O 1
ATOM 627 N N . LYS A 1 78 ? 10.653 -20.225 -28.196 1.00 61.78 78 LYS A N 1
ATOM 628 C CA . LYS A 1 78 ? 9.223 -20.362 -28.473 1.00 61.78 78 LYS A CA 1
ATOM 629 C C . LYS A 1 78 ? 8.473 -20.432 -27.140 1.00 61.78 78 LYS A C 1
ATOM 631 O O . LYS A 1 78 ? 8.595 -21.419 -26.425 1.00 61.78 78 LYS A O 1
ATOM 636 N N . ASN A 1 79 ? 7.625 -19.435 -26.895 1.00 57.41 79 ASN A N 1
ATOM 637 C CA . ASN A 1 79 ? 6.523 -19.457 -25.927 1.00 57.41 79 ASN A CA 1
ATOM 638 C C . ASN A 1 79 ? 6.878 -19.378 -24.435 1.00 57.41 79 ASN A C 1
ATOM 640 O O . ASN A 1 79 ? 6.156 -19.935 -23.609 1.00 57.41 79 ASN A O 1
ATOM 644 N N . GLU A 1 80 ? 7.906 -18.629 -24.054 1.00 65.75 80 GLU A N 1
ATOM 645 C CA . GLU A 1 80 ? 7.951 -18.136 -22.676 1.00 65.75 80 GLU A CA 1
ATOM 646 C C . GLU A 1 80 ? 7.016 -16.929 -22.585 1.00 65.75 80 GLU A C 1
ATOM 648 O O . GLU A 1 80 ? 7.278 -15.871 -23.161 1.00 65.75 80 GLU A O 1
ATOM 653 N N . ALA A 1 81 ? 5.868 -17.115 -21.925 1.00 66.12 81 ALA A N 1
ATOM 654 C CA . ALA A 1 81 ? 5.005 -15.995 -21.578 1.00 66.12 81 ALA A CA 1
ATOM 655 C C . ALA A 1 81 ? 5.865 -14.933 -20.870 1.00 66.12 81 ALA A C 1
ATOM 657 O O . ALA A 1 81 ? 6.702 -15.298 -20.036 1.00 66.12 81 ALA A O 1
ATOM 658 N N . PRO A 1 82 ? 5.711 -13.642 -21.212 1.00 70.12 82 PRO A N 1
ATOM 659 C CA . PRO A 1 82 ? 6.539 -12.605 -20.626 1.00 70.12 82 PRO A CA 1
ATOM 660 C C . PRO A 1 82 ? 6.461 -12.687 -19.094 1.00 70.12 82 PRO A C 1
ATOM 662 O O . PRO A 1 82 ? 5.374 -12.880 -18.542 1.00 70.12 82 PRO A O 1
ATOM 665 N N . PRO A 1 83 ? 7.599 -12.554 -18.387 1.00 82.50 83 PRO A N 1
ATOM 666 C CA . PRO A 1 83 ? 7.634 -12.723 -16.935 1.00 82.50 83 PRO A CA 1
ATOM 667 C C . PRO A 1 83 ? 6.760 -11.693 -16.208 1.00 82.50 83 PRO A C 1
ATOM 669 O O . PRO A 1 83 ? 6.285 -11.954 -15.102 1.00 82.50 83 PRO A O 1
ATOM 672 N N . PHE A 1 84 ? 6.509 -10.551 -16.852 1.00 86.25 84 PHE A N 1
ATOM 673 C CA . PHE A 1 84 ? 5.706 -9.451 -16.340 1.00 86.25 84 PHE A CA 1
ATOM 674 C C . PHE A 1 84 ? 4.471 -9.217 -17.204 1.00 86.25 84 PHE A C 1
ATOM 676 O O . PHE A 1 84 ? 4.507 -9.442 -18.416 1.00 86.25 84 PHE A O 1
ATOM 683 N N . CYS A 1 85 ? 3.400 -8.748 -16.567 1.00 88.62 85 CYS A N 1
ATOM 684 C CA . CYS A 1 85 ? 2.206 -8.288 -17.266 1.00 88.62 85 CYS A CA 1
ATOM 685 C C . CYS A 1 85 ? 2.564 -7.150 -18.238 1.00 88.62 85 CYS A C 1
ATOM 687 O O . CYS A 1 85 ? 3.458 -6.345 -17.955 1.00 88.62 85 CYS A O 1
ATOM 689 N N . ARG A 1 86 ? 1.886 -7.080 -19.388 1.00 84.94 86 ARG A N 1
ATOM 690 C CA . ARG A 1 86 ? 2.076 -6.002 -20.372 1.00 84.94 86 ARG A CA 1
ATOM 691 C C . ARG A 1 86 ? 0.821 -5.155 -20.517 1.00 84.94 86 ARG A C 1
ATOM 693 O O . ARG A 1 86 ? -0.288 -5.674 -20.478 1.00 84.94 86 ARG A O 1
ATOM 700 N N . ASP A 1 87 ? 1.006 -3.854 -20.718 1.00 84.88 87 ASP A N 1
ATOM 701 C CA . ASP A 1 87 ? -0.051 -2.906 -21.082 1.00 84.88 87 ASP A CA 1
ATOM 702 C C . ASP A 1 87 ? -1.317 -3.033 -20.207 1.00 84.88 87 ASP A C 1
ATOM 704 O O . ASP A 1 87 ? -1.312 -2.733 -19.011 1.00 84.88 87 ASP A O 1
ATOM 708 N N . THR A 1 88 ? -2.417 -3.499 -20.799 1.00 87.06 88 THR A N 1
ATOM 709 C CA . THR A 1 88 ? -3.731 -3.646 -20.164 1.00 87.06 88 THR A CA 1
ATOM 710 C C . THR A 1 88 ? -3.873 -4.934 -19.348 1.00 87.06 88 THR A C 1
ATOM 712 O O . THR A 1 88 ? -4.795 -5.049 -18.535 1.00 87.06 88 THR A O 1
ATOM 715 N N . GLU A 1 89 ? -2.949 -5.888 -19.487 1.00 87.12 89 GLU A N 1
ATOM 716 C CA . GLU A 1 89 ? -2.926 -7.132 -18.709 1.00 87.12 89 GLU A CA 1
ATOM 717 C C . GLU A 1 89 ? -2.641 -6.868 -17.229 1.00 87.12 89 GLU A C 1
ATOM 719 O O . GLU A 1 89 ? -3.082 -7.627 -16.375 1.00 87.12 89 GLU A O 1
ATOM 724 N N . CYS A 1 90 ? -1.933 -5.781 -16.902 1.00 88.00 90 CYS A N 1
ATOM 725 C CA . CYS A 1 90 ? -1.675 -5.405 -15.512 1.00 88.00 90 CYS A CA 1
ATOM 726 C C . CYS A 1 90 ? -2.943 -4.893 -14.804 1.00 88.00 90 CYS A C 1
ATOM 728 O O . CYS A 1 90 ? -3.125 -5.113 -13.604 1.00 88.00 90 CYS A O 1
ATOM 730 N N . GLY A 1 91 ? -3.825 -4.214 -15.548 1.00 89.00 91 GLY A N 1
ATOM 731 C CA . GLY A 1 91 ? -5.089 -3.665 -15.044 1.00 89.00 91 GLY A CA 1
ATOM 732 C C . GLY A 1 91 ? -6.259 -4.652 -15.080 1.00 89.00 91 GLY A C 1
ATOM 733 O O . GLY A 1 91 ? -7.296 -4.396 -14.473 1.00 89.00 91 GLY A O 1
ATOM 734 N N . THR A 1 92 ? -6.103 -5.785 -15.766 1.00 93.75 92 THR A N 1
ATOM 735 C CA . THR A 1 92 ? -7.096 -6.863 -15.830 1.00 93.75 92 THR A CA 1
ATOM 736 C C . THR A 1 92 ? -6.614 -8.051 -15.010 1.00 93.75 92 THR A C 1
ATOM 738 O O . THR A 1 92 ? -5.444 -8.409 -15.038 1.00 93.75 92 THR A O 1
ATOM 741 N N . GLY A 1 93 ? -7.488 -8.664 -14.218 1.00 93.94 93 GLY A N 1
ATOM 742 C CA . GLY A 1 93 ? -7.038 -9.663 -13.257 1.00 93.94 93 GLY A CA 1
ATOM 743 C C . GLY A 1 93 ? -8.084 -9.996 -12.213 1.00 93.94 93 GLY A C 1
ATOM 744 O O . GLY A 1 93 ? -9.285 -9.825 -12.429 1.00 93.94 93 GLY A O 1
ATOM 745 N N . ARG A 1 94 ? -7.615 -10.504 -11.077 1.00 95.69 94 ARG A N 1
ATOM 746 C CA . ARG A 1 94 ? -8.462 -10.887 -9.949 1.00 95.69 94 ARG A CA 1
ATOM 747 C C . ARG A 1 94 ? -7.769 -10.632 -8.624 1.00 95.69 94 ARG A C 1
ATOM 749 O O . ARG A 1 94 ? -6.557 -10.785 -8.498 1.00 95.69 94 ARG A O 1
ATOM 756 N N . TRP A 1 95 ? -8.569 -10.334 -7.613 1.00 96.38 95 TRP A N 1
ATOM 757 C CA . TRP A 1 95 ? -8.112 -10.339 -6.232 1.00 96.38 95 TRP A CA 1
ATOM 758 C C . TRP A 1 95 ? -7.922 -11.781 -5.754 1.00 96.38 95 TRP A C 1
ATOM 760 O O . TRP A 1 95 ? -8.778 -12.640 -5.975 1.00 96.38 95 TRP A O 1
ATOM 770 N N . ARG A 1 96 ? -6.790 -12.051 -5.107 1.00 95.94 96 ARG A N 1
ATOM 771 C CA . ARG A 1 96 ? -6.462 -13.326 -4.466 1.00 95.94 96 ARG A CA 1
ATOM 772 C C . ARG A 1 96 ? -6.106 -13.074 -3.006 1.00 95.94 96 ARG A C 1
ATOM 774 O O . ARG A 1 96 ? -5.569 -12.022 -2.679 1.00 95.94 96 ARG A O 1
ATOM 781 N N . ALA A 1 97 ? -6.367 -14.046 -2.138 1.00 97.00 97 ALA A N 1
ATOM 782 C CA . ALA A 1 97 ? -5.825 -14.016 -0.787 1.00 97.00 97 ALA A CA 1
ATOM 783 C C . ALA A 1 97 ? -4.283 -14.027 -0.824 1.00 97.00 97 ALA A C 1
ATOM 785 O O . ALA A 1 97 ? -3.668 -14.816 -1.547 1.00 97.00 97 ALA A O 1
ATOM 786 N N . ARG A 1 98 ? -3.673 -13.146 -0.036 1.00 93.75 98 ARG A N 1
ATOM 787 C CA . ARG A 1 98 ? -2.228 -13.006 0.143 1.00 93.75 98 ARG A CA 1
ATOM 788 C C . ARG A 1 98 ? -1.630 -14.275 0.752 1.00 93.75 98 ARG A C 1
ATOM 790 O O . ARG A 1 98 ? -2.243 -14.929 1.595 1.00 93.75 98 ARG A O 1
ATOM 797 N N . SER A 1 99 ? -0.387 -14.576 0.381 1.00 93.69 99 SER A N 1
ATOM 798 C CA . SER A 1 99 ? 0.425 -15.613 1.022 1.00 93.69 99 SER A CA 1
ATOM 799 C C . SER A 1 99 ? 1.845 -15.087 1.307 1.00 93.69 99 SER A C 1
ATOM 801 O O . SER A 1 99 ? 2.541 -14.742 0.353 1.00 93.69 99 SER A O 1
ATOM 803 N N . PRO A 1 100 ? 2.297 -14.997 2.577 1.00 94.56 100 PRO A N 1
ATOM 804 C CA . PRO A 1 100 ? 1.560 -15.305 3.805 1.00 94.56 100 PRO A CA 1
ATOM 805 C C . PRO A 1 100 ? 0.532 -14.217 4.152 1.00 94.56 100 PRO A C 1
ATOM 807 O O . PRO A 1 100 ? 0.782 -13.026 3.965 1.00 94.56 100 PRO A O 1
ATOM 810 N N . ALA A 1 101 ? -0.624 -14.631 4.671 1.00 96.19 101 ALA A N 1
ATOM 811 C CA . ALA A 1 101 ? -1.613 -13.703 5.209 1.00 96.19 101 ALA A CA 1
ATOM 812 C C . ALA A 1 101 ? -1.108 -13.088 6.525 1.00 96.19 101 ALA A C 1
ATOM 814 O O . ALA A 1 101 ? -0.469 -13.765 7.330 1.00 96.19 101 ALA A O 1
ATOM 815 N N . PHE A 1 102 ? -1.426 -11.817 6.755 1.00 96.19 102 PHE A N 1
ATOM 816 C CA . PHE A 1 102 ? -1.265 -11.178 8.053 1.00 96.19 102 PHE A CA 1
ATOM 817 C C . PHE A 1 102 ? -2.217 -11.825 9.052 1.00 96.19 102 PHE A C 1
ATOM 819 O O . PHE A 1 102 ? -3.424 -11.903 8.812 1.00 96.19 102 PHE A O 1
ATOM 826 N N . SER A 1 103 ? -1.667 -12.262 10.179 1.00 94.62 103 SER A N 1
ATOM 827 C CA . SER A 1 103 ? -2.430 -12.854 11.278 1.00 94.62 103 SER A CA 1
ATOM 828 C C . SER A 1 103 ? -2.887 -11.807 12.293 1.00 94.62 103 SER A C 1
ATOM 830 O O . SER A 1 103 ? -3.840 -12.029 13.039 1.00 94.62 103 SER A O 1
ATOM 832 N N . SER A 1 104 ? -2.209 -10.655 12.331 1.00 94.81 104 SER A N 1
ATOM 833 C CA . SER A 1 104 ? -2.423 -9.628 13.344 1.00 94.81 104 SER A CA 1
ATOM 834 C C . SER A 1 104 ? -2.219 -8.209 12.800 1.00 94.81 104 SER A C 1
ATOM 836 O O . SER A 1 104 ? -1.454 -7.991 11.853 1.00 94.81 104 SER A O 1
ATOM 838 N N . PRO A 1 105 ? -2.861 -7.203 13.421 1.00 92.31 105 PRO A N 1
ATOM 839 C CA . PRO A 1 105 ? -2.662 -5.806 13.049 1.00 92.31 105 PRO A CA 1
ATOM 840 C C . PRO A 1 105 ? -1.227 -5.328 13.300 1.00 92.31 105 PRO A C 1
ATOM 842 O O . PRO A 1 105 ? -0.773 -4.413 12.622 1.00 92.31 105 PRO A O 1
ATOM 845 N N . SER A 1 106 ? -0.485 -5.940 14.227 1.00 92.38 106 SER A N 1
ATOM 846 C CA . SER A 1 106 ? 0.913 -5.580 14.494 1.00 92.38 106 SER A CA 1
ATOM 847 C C . SER A 1 106 ? 1.850 -6.005 13.359 1.00 92.38 106 SER A C 1
ATOM 849 O O . SER A 1 106 ? 2.746 -5.245 12.996 1.00 92.38 106 SER A O 1
ATOM 851 N N . GLU A 1 107 ? 1.632 -7.175 12.750 1.00 93.31 107 GLU A N 1
ATOM 852 C CA . GLU A 1 107 ? 2.373 -7.612 11.557 1.00 93.31 107 GLU A CA 1
ATOM 853 C C . GLU A 1 107 ? 2.126 -6.677 10.375 1.00 93.31 107 GLU A C 1
ATOM 855 O O . GLU A 1 107 ? 3.068 -6.253 9.702 1.00 93.31 107 GLU A O 1
ATOM 860 N N . LEU A 1 108 ? 0.861 -6.308 10.173 1.00 91.25 108 LEU A N 1
ATOM 861 C CA . LEU A 1 108 ? 0.445 -5.349 9.159 1.00 91.25 108 LEU A CA 1
ATOM 862 C C . LEU A 1 108 ? 1.094 -3.986 9.403 1.00 91.25 108 LEU A C 1
ATOM 864 O O . LEU A 1 108 ? 1.722 -3.424 8.505 1.00 91.25 108 LEU A O 1
ATOM 868 N N . GLN A 1 109 ? 1.023 -3.482 10.635 1.00 89.88 109 GLN A N 1
ATOM 869 C CA . GLN A 1 109 ? 1.671 -2.232 11.005 1.00 89.88 109 GLN A CA 1
ATOM 870 C C . GLN A 1 109 ? 3.173 -2.296 10.792 1.00 89.88 109 GLN A C 1
ATOM 872 O O . GLN A 1 109 ? 3.733 -1.343 10.283 1.00 89.88 109 GLN A O 1
ATOM 877 N N . LYS A 1 110 ? 3.841 -3.406 11.100 1.00 89.44 110 LYS A N 1
ATOM 878 C CA . LYS A 1 110 ? 5.277 -3.557 10.845 1.00 89.44 110 LYS A CA 1
ATOM 879 C C . LYS A 1 110 ? 5.604 -3.548 9.349 1.00 89.44 110 LYS A C 1
ATOM 881 O O . LYS A 1 110 ? 6.604 -2.951 8.954 1.00 89.44 110 LYS A O 1
ATOM 886 N N . ALA A 1 111 ? 4.776 -4.189 8.524 1.00 86.81 111 ALA A N 1
ATOM 887 C CA . ALA A 1 111 ? 4.959 -4.233 7.076 1.00 86.81 111 ALA A CA 1
ATOM 888 C C . ALA A 1 111 ? 4.766 -2.853 6.423 1.00 86.81 111 ALA A C 1
ATOM 890 O O . ALA A 1 111 ? 5.535 -2.485 5.535 1.00 86.81 111 ALA A O 1
ATOM 891 N N . TYR A 1 112 ? 3.789 -2.079 6.905 1.00 84.31 112 TYR A N 1
ATOM 892 C CA . TYR A 1 112 ? 3.394 -0.784 6.339 1.00 84.31 112 TYR A CA 1
ATOM 893 C C . TYR A 1 112 ? 3.829 0.437 7.166 1.00 84.31 112 TYR A C 1
ATOM 895 O O . TYR A 1 112 ? 3.549 1.565 6.766 1.00 84.31 112 TYR A O 1
ATOM 903 N N . ALA A 1 113 ? 4.533 0.249 8.288 1.00 82.25 113 ALA A N 1
ATOM 904 C CA . ALA A 1 113 ? 4.973 1.315 9.194 1.00 82.25 113 ALA A CA 1
ATOM 905 C C . ALA A 1 113 ? 5.687 2.382 8.399 1.00 82.25 113 ALA A C 1
ATOM 907 O O . ALA A 1 113 ? 6.716 2.058 7.842 1.00 82.25 113 ALA A O 1
ATOM 908 N N . ASN A 1 114 ? 5.216 3.619 8.335 1.00 72.69 114 ASN A N 1
ATOM 909 C CA . ASN A 1 114 ? 5.913 4.691 7.633 1.00 72.69 114 ASN A CA 1
ATOM 910 C C . ASN A 1 114 ? 6.379 5.739 8.653 1.00 72.69 114 ASN A C 1
ATOM 912 O O . ASN A 1 114 ? 5.659 6.042 9.595 1.00 72.69 114 ASN A O 1
ATOM 916 N N . LYS A 1 115 ? 7.588 6.291 8.489 1.00 70.44 115 LYS A N 1
ATOM 917 C CA . LYS A 1 115 ? 8.100 7.355 9.370 1.00 70.44 115 LYS A CA 1
ATOM 918 C C . LYS A 1 115 ? 7.300 8.653 9.226 1.00 70.44 115 LYS A C 1
ATOM 920 O O . LYS A 1 115 ? 7.240 9.434 10.168 1.00 70.44 115 LYS A O 1
ATOM 925 N N . TYR A 1 116 ? 6.738 8.898 8.046 1.00 66.81 116 TYR A N 1
ATOM 926 C CA . TYR A 1 116 ? 6.159 10.194 7.691 1.00 66.81 116 TYR A CA 1
ATOM 927 C C . TYR A 1 116 ? 4.632 10.219 7.676 1.00 66.81 116 TYR A C 1
ATOM 929 O O . TYR A 1 116 ? 4.067 11.288 7.455 1.00 66.81 116 TYR A O 1
ATOM 937 N N . ASP A 1 117 ? 3.976 9.076 7.874 1.00 69.00 117 ASP A N 1
ATOM 938 C CA . ASP A 1 117 ? 2.519 9.010 7.899 1.00 69.00 117 ASP A CA 1
ATOM 939 C C . ASP A 1 117 ? 2.035 8.013 8.948 1.00 69.00 117 ASP A C 1
ATOM 941 O O . ASP A 1 117 ? 2.715 7.033 9.270 1.00 69.00 117 ASP A O 1
ATOM 945 N N . HIS A 1 118 ? 0.846 8.272 9.473 1.00 74.06 118 HIS A N 1
ATOM 946 C CA . HIS A 1 118 ? 0.188 7.355 10.377 1.00 74.06 118 HIS A CA 1
ATOM 947 C C . HIS A 1 118 ? -0.239 6.130 9.576 1.00 74.06 118 HIS A C 1
ATOM 949 O O . HIS A 1 118 ? -0.978 6.227 8.599 1.00 74.06 118 HIS A O 1
ATOM 955 N N . VAL A 1 119 ? 0.231 4.957 9.996 1.00 77.38 119 VAL A N 1
ATOM 956 C CA . VAL A 1 119 ? -0.264 3.696 9.440 1.00 77.38 119 VAL A CA 1
ATOM 957 C C . VAL A 1 119 ? -1.775 3.675 9.601 1.00 77.38 119 VAL A C 1
ATOM 959 O O . VAL A 1 119 ? -2.269 4.043 10.669 1.00 77.38 119 VAL A O 1
ATOM 962 N N . TRP A 1 120 ? -2.500 3.229 8.574 1.00 81.44 120 TRP A N 1
ATOM 963 C CA . TRP A 1 120 ? -3.929 2.976 8.710 1.00 81.44 120 TRP A CA 1
ATOM 964 C C . TRP A 1 120 ? -4.176 2.129 9.956 1.00 81.44 120 TRP A C 1
ATOM 966 O O . TRP A 1 120 ? -3.641 1.032 10.099 1.00 81.44 120 TRP A O 1
ATOM 976 N N . GLN A 1 121 ? -4.940 2.684 10.892 1.00 84.69 121 GLN A N 1
ATOM 977 C CA . GLN A 1 121 ? -5.192 2.040 12.179 1.00 84.69 121 GLN A CA 1
ATOM 978 C C . GLN A 1 121 ? -6.493 1.243 12.155 1.00 84.69 121 GLN A C 1
ATOM 980 O O . GLN A 1 121 ? -6.633 0.276 12.896 1.00 84.69 121 GLN A O 1
ATOM 985 N N . ARG A 1 122 ? -7.454 1.677 11.330 1.00 88.50 122 ARG A N 1
ATOM 986 C CA . ARG A 1 122 ? -8.835 1.193 11.327 1.00 88.50 122 ARG A CA 1
ATOM 987 C C . ARG A 1 122 ? -9.421 1.248 9.921 1.00 88.50 122 ARG A C 1
ATOM 989 O O . ARG A 1 122 ? -9.034 2.095 9.117 1.00 88.50 122 ARG A O 1
ATOM 996 N N . CYS A 1 123 ? -10.372 0.362 9.645 1.00 89.94 123 CYS A N 1
ATOM 997 C CA . CYS A 1 123 ? -11.200 0.392 8.446 1.00 89.94 123 CYS A CA 1
ATOM 998 C C . CYS A 1 123 ? -12.671 0.472 8.868 1.00 89.94 123 CYS A C 1
ATOM 1000 O O . CYS A 1 123 ? -13.220 -0.512 9.362 1.00 89.94 123 CYS A O 1
ATOM 1002 N N . GLN A 1 124 ? -13.290 1.645 8.693 1.00 91.25 124 GLN A N 1
ATOM 1003 C CA . GLN A 1 124 ? -14.634 1.942 9.198 1.00 91.25 124 GLN A CA 1
ATOM 1004 C C . GLN A 1 124 ? -15.658 0.911 8.723 1.00 91.25 124 GLN A C 1
ATOM 1006 O O . GLN A 1 124 ? -15.809 0.693 7.520 1.00 91.25 124 GLN A O 1
ATOM 1011 N N . VAL A 1 125 ? -16.384 0.300 9.659 1.00 90.69 125 VAL A N 1
ATOM 1012 C CA . VAL A 1 125 ? -17.439 -0.684 9.380 1.00 90.69 125 VAL A CA 1
ATOM 1013 C C . VAL A 1 125 ? -18.789 0.029 9.226 1.00 90.69 125 VAL A C 1
ATOM 1015 O O . VAL A 1 125 ? -19.218 0.698 10.168 1.00 90.69 125 VAL A O 1
ATOM 1018 N N . PRO A 1 126 ? -19.479 -0.089 8.068 1.00 85.06 126 PRO A N 1
ATOM 1019 C CA . PRO A 1 126 ? -20.849 0.375 7.922 1.00 85.06 126 PRO A CA 1
ATOM 1020 C C . PRO A 1 126 ? -21.705 -0.175 9.056 1.00 85.06 126 PRO A C 1
ATOM 1022 O O . PRO A 1 126 ? -21.594 -1.350 9.397 1.00 85.06 126 PRO A O 1
ATOM 1025 N N . SER A 1 127 ? -22.547 0.676 9.637 1.00 84.56 127 SER A N 1
ATOM 1026 C CA . SER A 1 127 ? -23.480 0.300 10.708 1.00 84.56 127 SER A CA 1
ATOM 1027 C C . SER A 1 127 ? -22.858 0.004 12.083 1.00 84.56 127 SER A C 1
ATOM 1029 O O . SER A 1 127 ? -23.590 -0.361 12.997 1.00 84.56 127 SER A O 1
ATOM 1031 N N . ALA A 1 128 ? -21.554 0.224 12.295 1.00 78.81 128 ALA A N 1
ATOM 1032 C CA . ALA A 1 128 ? -20.923 0.028 13.610 1.00 78.81 128 ALA A CA 1
ATOM 1033 C C . ALA A 1 128 ? -21.093 1.213 14.588 1.00 78.81 128 ALA A C 1
ATOM 1035 O O . ALA A 1 128 ? -20.586 1.179 15.708 1.00 78.81 128 ALA A O 1
ATOM 1036 N N . GLU A 1 129 ? -21.800 2.273 14.192 1.00 81.75 129 GLU A N 1
ATOM 1037 C CA . GLU A 1 129 ? -21.990 3.486 15.006 1.00 81.75 129 GLU A CA 1
ATOM 1038 C C . GLU A 1 129 ? -22.768 3.219 16.300 1.00 81.75 129 GLU A C 1
ATOM 1040 O O . GLU A 1 129 ? -22.517 3.859 17.317 1.00 81.75 129 GLU A O 1
ATOM 1045 N N . GLN A 1 130 ? -23.675 2.241 16.270 1.00 88.56 130 GLN A N 1
ATOM 1046 C CA . GLN A 1 130 ? -24.503 1.853 17.414 1.00 88.56 130 GLN A CA 1
ATOM 1047 C C . GLN A 1 130 ? -23.779 0.906 18.382 1.00 88.56 130 GLN A C 1
ATOM 1049 O O . GLN A 1 130 ? -24.284 0.646 19.474 1.00 88.56 130 GLN A O 1
ATOM 1054 N N . LEU A 1 131 ? -22.607 0.387 17.999 1.00 91.88 131 LEU A N 1
ATOM 1055 C CA . LEU A 1 131 ? -21.828 -0.515 18.837 1.00 91.88 131 LEU A CA 1
ATOM 1056 C C . LEU A 1 131 ? -21.015 0.265 19.882 1.00 91.88 131 LEU A C 1
ATOM 1058 O O . LEU A 1 131 ? -20.560 1.387 19.615 1.00 91.88 131 LEU A O 1
ATOM 1062 N N . PRO A 1 132 ? -20.766 -0.338 21.057 1.00 95.31 132 PRO A N 1
ATOM 1063 C CA . PRO A 1 132 ? -19.786 0.170 22.004 1.00 95.31 132 PRO A CA 1
ATOM 1064 C C . PRO A 1 132 ? -18.432 0.411 21.325 1.00 95.31 132 PRO A C 1
ATOM 1066 O O . PRO A 1 132 ? -18.004 -0.353 20.460 1.00 95.31 132 PRO A O 1
ATOM 1069 N N . GLU A 1 133 ? -17.724 1.463 21.740 1.00 93.06 133 GLU A N 1
ATOM 1070 C CA . GLU A 1 133 ? -16.472 1.878 21.096 1.00 93.06 133 GLU A CA 1
ATOM 1071 C C . GLU A 1 133 ? -15.415 0.767 21.048 1.00 93.06 133 GLU A C 1
ATOM 1073 O O . GLU A 1 133 ? -14.744 0.603 20.030 1.00 93.06 133 GLU A O 1
ATOM 1078 N N . ALA A 1 134 ? -15.282 -0.014 22.121 1.00 94.00 134 ALA A N 1
ATOM 1079 C CA . ALA A 1 134 ? -14.316 -1.106 22.184 1.00 94.00 134 ALA A CA 1
ATOM 1080 C C . ALA A 1 134 ? -14.584 -2.180 21.116 1.00 94.00 134 ALA A C 1
ATOM 1082 O O . ALA A 1 134 ? -13.665 -2.584 20.406 1.00 94.00 134 ALA A O 1
ATOM 1083 N N . GLU A 1 135 ? -15.845 -2.582 20.959 1.00 94.69 135 GLU A N 1
ATOM 1084 C CA . GLU A 1 135 ? -16.264 -3.588 19.980 1.00 94.69 135 GLU A CA 1
ATOM 1085 C C . GLU A 1 135 ? -16.110 -3.065 18.548 1.00 94.69 135 GLU A C 1
ATOM 1087 O O . GLU A 1 135 ? -15.569 -3.752 17.680 1.00 94.69 135 GLU A O 1
ATOM 1092 N N . ARG A 1 136 ? -16.492 -1.804 18.309 1.00 94.06 136 ARG A N 1
ATOM 1093 C CA . ARG A 1 136 ? -16.275 -1.143 17.017 1.00 94.06 136 ARG A CA 1
ATOM 1094 C C . ARG A 1 136 ? -14.794 -1.136 16.639 1.00 94.06 136 ARG A C 1
ATOM 1096 O O . ARG A 1 136 ? -14.457 -1.499 15.517 1.00 94.06 136 ARG A O 1
ATOM 1103 N N . ASN A 1 137 ? -13.910 -0.767 17.565 1.00 93.00 137 ASN A N 1
ATOM 1104 C CA . ASN A 1 137 ? -12.473 -0.709 17.301 1.00 93.00 137 ASN A CA 1
ATOM 1105 C C . ASN A 1 137 ? -11.905 -2.087 16.932 1.00 93.00 137 ASN A C 1
ATOM 1107 O O . ASN A 1 137 ? -11.070 -2.182 16.029 1.00 93.00 137 ASN A O 1
ATOM 1111 N N . GLU A 1 138 ? -12.360 -3.153 17.592 1.00 93.81 138 GLU A N 1
ATOM 1112 C CA . GLU A 1 138 ? -11.950 -4.520 17.269 1.00 93.81 138 GLU A CA 1
ATOM 1113 C C . GLU A 1 138 ? -12.414 -4.930 15.864 1.00 93.81 138 GLU A C 1
ATOM 1115 O O . GLU A 1 138 ? -11.610 -5.421 15.067 1.00 93.81 138 GLU A O 1
ATOM 1120 N N . LEU A 1 139 ? -13.678 -4.661 15.521 1.00 94.81 139 LEU A N 1
ATOM 1121 C CA . LEU A 1 139 ? -14.235 -4.967 14.201 1.00 94.81 139 LEU A CA 1
ATOM 1122 C C . LEU A 1 139 ? -13.547 -4.184 13.080 1.00 94.81 139 LEU A C 1
ATOM 1124 O O . LEU A 1 139 ? -13.215 -4.756 12.043 1.00 94.81 139 LEU A O 1
ATOM 1128 N N . GLU A 1 140 ? -13.293 -2.892 13.284 1.00 95.38 140 GLU A N 1
ATOM 1129 C CA . GLU A 1 140 ? -12.596 -2.053 12.307 1.00 95.38 140 GLU A CA 1
ATOM 1130 C C . GLU A 1 140 ? -11.142 -2.486 12.104 1.00 95.38 140 GLU A C 1
ATOM 1132 O O . GLU A 1 140 ? -10.623 -2.427 10.986 1.00 95.38 140 GLU A O 1
ATOM 1137 N N . THR A 1 141 ? -10.484 -2.942 13.172 1.00 94.69 141 THR A N 1
ATOM 1138 C CA . THR A 1 141 ? -9.116 -3.469 13.109 1.00 94.69 141 THR A CA 1
ATOM 1139 C C . THR A 1 141 ? -9.085 -4.814 12.389 1.00 94.69 141 THR A C 1
ATOM 1141 O O . THR A 1 141 ? -8.238 -5.026 11.520 1.00 94.69 141 THR A O 1
ATOM 1144 N N . ARG A 1 142 ? -10.027 -5.716 12.694 1.00 95.00 142 ARG A N 1
ATOM 1145 C CA . ARG A 1 142 ? -10.166 -6.999 11.992 1.00 95.00 142 ARG A CA 1
ATOM 1146 C C . ARG A 1 142 ? -10.430 -6.775 10.507 1.00 95.00 142 ARG A C 1
ATOM 1148 O O . ARG A 1 142 ? -9.707 -7.313 9.677 1.00 95.00 142 ARG A O 1
ATOM 1155 N N . ARG A 1 143 ? -11.381 -5.900 10.171 1.00 95.31 143 ARG A N 1
ATOM 1156 C CA . ARG A 1 143 ? -11.685 -5.565 8.779 1.00 95.31 143 ARG A CA 1
ATOM 1157 C C . ARG A 1 143 ? -10.473 -5.003 8.042 1.00 95.31 143 ARG A C 1
ATOM 1159 O O . ARG A 1 143 ? -10.278 -5.324 6.874 1.00 95.31 143 ARG A O 1
ATOM 1166 N N . LEU A 1 144 ? -9.671 -4.163 8.694 1.00 94.69 144 LEU A N 1
ATOM 1167 C CA . LEU A 1 144 ? -8.452 -3.634 8.087 1.00 94.69 144 LEU A CA 1
ATOM 1168 C C . LEU A 1 144 ? -7.495 -4.764 7.675 1.00 94.69 144 LEU A C 1
ATOM 1170 O O . LEU A 1 144 ? -6.992 -4.754 6.552 1.00 94.69 144 LEU A O 1
ATOM 1174 N N . VAL A 1 145 ? -7.274 -5.738 8.563 1.00 95.50 145 VAL A N 1
ATOM 1175 C CA . VAL A 1 145 ? -6.442 -6.917 8.275 1.00 95.50 145 VAL A CA 1
ATOM 1176 C C . VAL A 1 145 ? -7.048 -7.740 7.139 1.00 95.50 145 VAL A C 1
ATOM 1178 O O . VAL A 1 145 ? -6.335 -8.094 6.201 1.00 95.50 145 VAL A O 1
ATOM 1181 N N . ASP A 1 146 ? -8.359 -7.977 7.173 1.00 95.69 146 ASP A N 1
ATOM 1182 C CA . ASP A 1 146 ? -9.063 -8.753 6.150 1.00 95.69 146 ASP A CA 1
ATOM 1183 C C . ASP A 1 146 ? -8.937 -8.117 4.762 1.00 95.69 146 ASP A C 1
ATOM 1185 O O . ASP A 1 146 ? -8.645 -8.814 3.795 1.00 95.69 146 ASP A O 1
ATOM 1189 N N . VAL A 1 147 ? -9.096 -6.794 4.655 1.00 95.00 147 VAL A N 1
ATOM 1190 C CA . VAL A 1 147 ? -8.970 -6.055 3.388 1.00 95.00 147 VAL A CA 1
ATOM 1191 C C . VAL A 1 147 ? -7.532 -6.092 2.864 1.00 95.00 147 VAL A C 1
ATOM 1193 O O . VAL A 1 147 ? -7.318 -6.320 1.675 1.00 95.00 147 VAL A O 1
ATOM 1196 N N . LEU A 1 148 ? -6.534 -5.911 3.734 1.00 94.12 148 LEU A N 1
ATOM 1197 C CA . LEU A 1 148 ? -5.116 -5.870 3.340 1.00 94.12 148 LEU A CA 1
ATOM 1198 C C . LEU A 1 148 ? -4.491 -7.259 3.097 1.00 94.12 148 LEU A C 1
ATOM 1200 O O . LEU A 1 148 ? -3.370 -7.366 2.578 1.00 94.12 148 LEU A O 1
ATOM 1204 N N . ASN A 1 149 ? -5.236 -8.320 3.406 1.00 96.62 149 ASN A N 1
ATOM 1205 C CA . ASN A 1 149 ? -4.927 -9.701 3.044 1.00 96.62 149 ASN A CA 1
ATOM 1206 C C . ASN A 1 149 ? -5.358 -10.084 1.625 1.00 96.62 149 ASN A C 1
ATOM 1208 O O . ASN A 1 149 ? -5.206 -11.245 1.249 1.00 96.62 149 ASN A O 1
ATOM 1212 N N . TRP A 1 150 ? -5.835 -9.140 0.816 1.00 96.31 150 TRP A N 1
ATOM 1213 C CA . TRP A 1 150 ? -6.047 -9.350 -0.612 1.00 96.31 150 TRP A CA 1
ATOM 1214 C C . TRP A 1 150 ? -4.933 -8.703 -1.429 1.00 96.31 150 TRP A C 1
ATOM 1216 O O . TRP A 1 150 ? -4.531 -7.565 -1.193 1.00 96.31 150 TRP A O 1
ATOM 1226 N N . GLU A 1 151 ? -4.438 -9.443 -2.411 1.00 93.19 151 GLU A N 1
ATOM 1227 C CA . GLU A 1 151 ? -3.474 -8.975 -3.397 1.00 93.19 151 GLU A CA 1
ATOM 1228 C C . GLU A 1 151 ? -4.080 -9.055 -4.799 1.00 93.19 151 GLU A C 1
ATOM 1230 O O . GLU A 1 151 ? -4.835 -9.975 -5.128 1.00 93.19 151 GLU A O 1
ATOM 1235 N N . TRP A 1 152 ? -3.768 -8.063 -5.627 1.00 93.06 152 TRP A N 1
ATOM 1236 C CA . TRP A 1 152 ? -4.168 -8.064 -7.025 1.00 93.06 152 TRP A CA 1
ATOM 1237 C C . TRP A 1 152 ? -3.253 -8.998 -7.819 1.00 93.06 152 TRP A C 1
ATOM 1239 O O . TRP A 1 152 ? -2.030 -8.887 -7.737 1.00 93.06 152 TRP A O 1
ATOM 1249 N N . VAL A 1 153 ? -3.839 -9.911 -8.593 1.00 92.81 153 VAL A N 1
ATOM 1250 C CA . VAL A 1 153 ? -3.116 -10.821 -9.487 1.00 92.81 153 VAL A CA 1
ATOM 1251 C C . VAL A 1 153 ? -3.556 -10.539 -10.926 1.00 92.81 153 VAL A C 1
ATOM 1253 O O . VAL A 1 153 ? -4.744 -10.709 -11.225 1.00 92.81 153 VAL A O 1
ATOM 1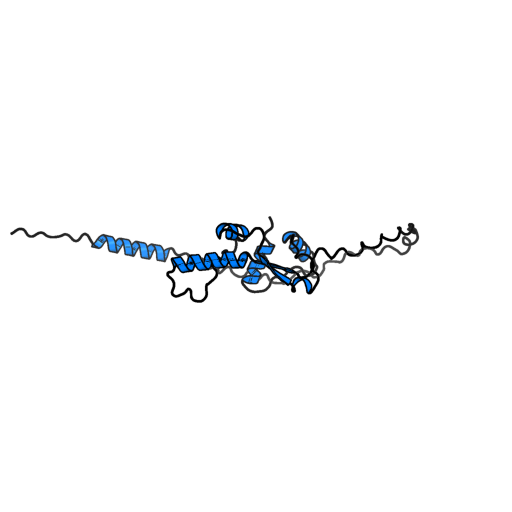256 N N . PRO A 1 154 ? -2.639 -10.123 -11.818 1.00 93.00 154 PRO A N 1
ATOM 1257 C CA . PRO A 1 154 ? -2.971 -9.797 -13.198 1.00 93.00 154 PRO A CA 1
ATOM 1258 C C . PRO A 1 154 ? -3.364 -11.055 -13.981 1.00 93.00 154 PRO A C 1
ATOM 1260 O O . PRO A 1 154 ? -3.037 -12.181 -13.595 1.00 93.00 154 PRO A O 1
ATOM 1263 N N . ALA A 1 155 ? -4.090 -10.870 -15.082 1.00 90.62 155 ALA A N 1
ATOM 1264 C CA . ALA A 1 155 ? -4.552 -11.962 -15.937 1.00 90.62 155 ALA A CA 1
ATOM 1265 C C . ALA A 1 155 ? -3.395 -12.664 -16.672 1.00 90.62 155 ALA A C 1
ATOM 1267 O O . ALA A 1 155 ? -3.476 -13.865 -16.936 1.00 90.62 155 ALA A O 1
ATOM 1268 N N . GLY A 1 156 ? -2.321 -11.925 -16.967 1.00 88.19 156 GLY A N 1
ATOM 1269 C CA . GLY A 1 156 ? -1.101 -12.410 -17.608 1.00 88.19 156 GLY A CA 1
ATOM 1270 C C . GLY A 1 156 ? 0.152 -11.892 -16.902 1.00 88.19 156 GLY A C 1
ATOM 1271 O O . GLY A 1 156 ? 0.139 -10.812 -16.316 1.00 88.19 156 GLY A O 1
ATOM 1272 N N . GLY A 1 157 ? 1.232 -12.677 -16.946 1.00 84.88 157 GLY A N 1
ATOM 1273 C CA . GLY A 1 157 ? 2.510 -12.347 -16.306 1.00 84.88 157 GLY A CA 1
ATOM 1274 C C . GLY A 1 157 ? 2.421 -12.174 -14.783 1.00 84.88 157 GLY A C 1
ATOM 1275 O O . GLY A 1 157 ? 1.434 -12.531 -14.139 1.00 84.88 157 GLY A O 1
ATOM 1276 N N . LYS A 1 158 ? 3.484 -11.644 -14.176 1.00 84.50 158 LYS A N 1
ATOM 1277 C CA . LYS A 1 158 ? 3.490 -11.193 -12.777 1.00 84.50 158 LYS A CA 1
ATOM 1278 C C . LYS A 1 158 ? 3.435 -9.665 -12.731 1.00 84.50 158 LYS A C 1
ATOM 1280 O O . LYS A 1 158 ? 3.929 -8.997 -13.638 1.00 84.50 158 LYS A O 1
ATOM 1285 N N . LEU A 1 159 ? 2.884 -9.100 -11.655 1.00 81.75 159 LEU A N 1
ATOM 1286 C CA . LEU A 1 159 ? 3.236 -7.721 -11.295 1.00 81.75 159 LEU A CA 1
ATOM 1287 C C . LEU A 1 159 ? 4.750 -7.670 -11.052 1.00 81.75 159 LEU A C 1
ATOM 1289 O O . LEU A 1 159 ? 5.336 -8.698 -10.701 1.00 81.75 159 LEU A O 1
ATOM 1293 N N . LEU A 1 160 ? 5.378 -6.506 -11.236 1.00 70.00 160 LEU A N 1
ATOM 1294 C CA . LEU A 1 160 ? 6.769 -6.291 -10.827 1.00 70.00 160 LEU A CA 1
ATOM 1295 C C . LEU A 1 160 ? 6.897 -6.607 -9.326 1.00 70.00 160 LEU A C 1
ATOM 1297 O O . LEU A 1 160 ? 6.627 -5.758 -8.482 1.00 70.00 160 LEU A O 1
ATOM 1301 N N . MET A 1 161 ? 7.235 -7.857 -8.994 1.00 57.34 161 MET A N 1
ATOM 1302 C CA . MET A 1 161 ? 7.368 -8.314 -7.606 1.00 57.34 161 MET A CA 1
ATOM 1303 C C . MET A 1 161 ? 8.589 -7.687 -6.935 1.00 57.34 161 MET A C 1
ATOM 1305 O O . MET A 1 161 ? 8.566 -7.481 -5.727 1.00 57.34 161 MET A O 1
ATOM 1309 N N . ASP A 1 162 ? 9.579 -7.291 -7.734 1.00 68.62 162 ASP A N 1
ATOM 1310 C CA . ASP A 1 162 ? 10.810 -6.656 -7.279 1.00 68.62 162 ASP A CA 1
ATOM 1311 C C . ASP A 1 162 ? 10.847 -5.208 -7.769 1.00 68.62 162 ASP A C 1
ATOM 1313 O O . ASP A 1 162 ? 11.765 -4.783 -8.467 1.00 68.62 162 ASP A O 1
ATOM 1317 N N . PHE A 1 163 ? 9.791 -4.444 -7.477 1.00 74.31 163 PHE A N 1
ATOM 1318 C CA . PHE A 1 163 ? 9.847 -3.004 -7.688 1.00 74.31 163 PHE A CA 1
ATOM 1319 C C . PHE A 1 163 ? 10.901 -2.406 -6.746 1.00 74.31 163 PHE A C 1
ATOM 1321 O O . PHE A 1 163 ? 10.623 -2.111 -5.582 1.00 74.31 163 PHE A O 1
ATOM 1328 N N . ASP A 1 164 ? 12.119 -2.239 -7.258 1.00 80.31 164 ASP A N 1
ATOM 1329 C CA . ASP A 1 164 ? 13.154 -1.456 -6.604 1.00 80.31 164 ASP A CA 1
ATOM 1330 C C . ASP A 1 164 ? 12.824 0.027 -6.798 1.00 80.31 164 ASP A C 1
ATOM 1332 O O . ASP A 1 164 ? 13.086 0.645 -7.835 1.00 80.31 164 ASP A O 1
ATOM 1336 N N . ALA A 1 165 ? 12.196 0.595 -5.771 1.00 80.88 165 ALA A N 1
ATOM 1337 C CA . ALA A 1 165 ? 11.817 1.996 -5.749 1.00 80.88 165 ALA A CA 1
ATOM 1338 C C . ALA A 1 165 ? 13.024 2.932 -5.917 1.00 80.88 165 ALA A C 1
ATOM 1340 O O . ALA A 1 165 ? 12.875 4.007 -6.507 1.00 80.88 165 ALA A O 1
ATOM 1341 N N . LEU A 1 166 ? 14.208 2.536 -5.433 1.00 82.94 166 LEU A N 1
ATOM 1342 C CA . LEU A 1 166 ? 15.427 3.315 -5.602 1.00 82.94 166 LEU A CA 1
ATOM 1343 C C . LEU A 1 166 ? 15.874 3.271 -7.059 1.00 82.94 166 LEU A C 1
ATOM 1345 O O . LEU A 1 166 ? 16.095 4.330 -7.641 1.00 82.94 166 LEU A O 1
ATOM 1349 N N . GLU A 1 167 ? 15.987 2.082 -7.651 1.00 85.88 167 GLU A N 1
ATOM 1350 C CA . GLU A 1 167 ? 16.404 1.939 -9.049 1.00 85.88 167 GLU A CA 1
ATOM 1351 C C . GLU A 1 167 ? 15.445 2.684 -9.982 1.00 85.88 167 GLU A C 1
ATOM 1353 O O . GLU A 1 167 ? 15.880 3.456 -10.842 1.00 85.88 167 GLU A O 1
ATOM 1358 N N . PHE A 1 168 ? 14.137 2.536 -9.757 1.00 85.12 168 PHE A N 1
ATOM 1359 C CA . PHE A 1 168 ? 13.116 3.281 -10.481 1.00 85.12 168 PHE A CA 1
ATOM 1360 C C . PHE A 1 168 ? 13.306 4.795 -10.326 1.00 85.12 168 PHE A C 1
ATOM 1362 O O . PHE A 1 168 ? 13.350 5.513 -11.325 1.00 85.12 168 PHE A O 1
ATOM 1369 N N . THR A 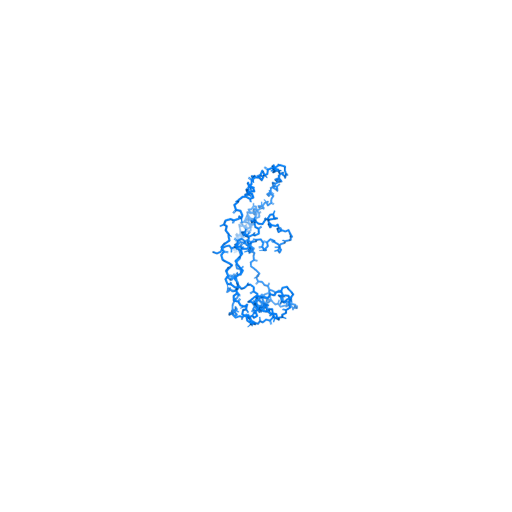1 169 ? 13.482 5.289 -9.097 1.00 85.56 169 THR A N 1
ATOM 1370 C CA . THR A 1 169 ? 13.677 6.724 -8.839 1.00 85.56 169 THR A CA 1
ATOM 1371 C C . THR A 1 169 ? 14.961 7.238 -9.490 1.00 85.56 169 THR A C 1
ATOM 1373 O O . THR A 1 169 ? 14.934 8.281 -10.137 1.00 85.56 169 THR A O 1
ATOM 1376 N N . ILE A 1 170 ? 16.073 6.501 -9.398 1.00 89.06 170 ILE A N 1
ATOM 1377 C CA . ILE A 1 170 ? 17.340 6.837 -10.064 1.00 89.06 170 ILE A CA 1
ATOM 1378 C C . ILE A 1 170 ? 17.134 6.912 -11.576 1.00 89.06 170 ILE A C 1
ATOM 1380 O O . ILE A 1 170 ? 17.586 7.865 -12.210 1.00 89.06 170 ILE A O 1
ATOM 1384 N N . ARG A 1 171 ? 16.452 5.927 -12.167 1.00 88.69 171 ARG A N 1
ATOM 1385 C CA . ARG A 1 171 ? 16.171 5.896 -13.604 1.00 88.69 171 ARG A CA 1
ATOM 1386 C C . ARG A 1 171 ? 15.329 7.093 -14.034 1.00 88.69 171 ARG A C 1
ATOM 1388 O O . ARG A 1 171 ? 15.640 7.708 -15.050 1.00 88.69 171 ARG A O 1
ATOM 1395 N N . MET A 1 172 ? 14.304 7.441 -13.261 1.00 88.56 172 MET A N 1
ATOM 1396 C CA . MET A 1 172 ? 13.468 8.602 -13.547 1.00 88.56 172 MET A CA 1
ATOM 1397 C C . MET A 1 172 ? 14.246 9.915 -13.406 1.00 88.56 172 MET A C 1
ATOM 1399 O O . MET A 1 172 ? 14.150 10.764 -14.285 1.00 88.56 172 MET A O 1
ATOM 1403 N N . LEU A 1 173 ? 15.074 10.063 -12.367 1.00 87.19 173 LEU A N 1
ATOM 1404 C CA . LEU A 1 173 ? 15.920 11.246 -12.161 1.00 87.19 173 LEU A CA 1
ATOM 1405 C C . LEU A 1 173 ? 17.005 11.409 -13.234 1.00 87.19 173 LEU A C 1
ATOM 1407 O O . LEU A 1 173 ? 17.373 12.533 -13.552 1.00 87.19 173 LEU A O 1
ATOM 1411 N N . LYS A 1 174 ? 17.510 10.306 -13.800 1.00 90.88 174 LYS A N 1
ATOM 1412 C CA . LYS A 1 174 ? 18.452 10.322 -14.932 1.00 90.88 174 LYS A CA 1
ATOM 1413 C C . LYS A 1 174 ? 17.777 10.601 -16.275 1.00 90.88 174 LYS A C 1
ATOM 1415 O O . LYS A 1 174 ? 18.471 10.882 -17.249 1.00 90.88 174 LYS A O 1
ATOM 1420 N N . SER A 1 175 ? 16.454 10.469 -16.362 1.00 92.19 175 SER A N 1
ATOM 1421 C CA . SER A 1 175 ? 15.728 10.780 -17.591 1.00 92.19 175 SER A CA 1
ATOM 1422 C C . SER A 1 175 ? 15.678 12.302 -17.807 1.00 92.19 175 SER A C 1
ATOM 1424 O O . SER A 1 175 ? 15.592 13.039 -16.824 1.00 92.19 175 SER A O 1
ATOM 1426 N N . PRO A 1 176 ? 15.668 12.797 -19.060 1.00 89.75 176 PRO A N 1
ATOM 1427 C CA . PRO A 1 176 ? 15.669 14.236 -19.343 1.00 89.75 176 PRO A CA 1
ATOM 1428 C C . PRO A 1 176 ? 14.480 15.003 -18.733 1.00 89.75 176 PRO A C 1
ATOM 1430 O O . PRO A 1 176 ? 14.537 16.221 -18.616 1.00 89.75 176 PRO A O 1
ATOM 1433 N N . GLY A 1 177 ? 13.400 14.305 -18.359 1.00 88.12 177 GLY A N 1
ATOM 1434 C CA . GLY A 1 177 ? 12.207 14.894 -17.742 1.00 88.12 177 GLY A CA 1
ATOM 1435 C C . GLY A 1 177 ? 12.141 14.785 -16.215 1.00 88.12 177 GLY A C 1
ATOM 1436 O O . GLY A 1 177 ? 11.250 15.380 -15.611 1.00 88.12 177 GLY A O 1
ATOM 1437 N N . GLY A 1 178 ? 13.047 14.037 -15.576 1.00 89.19 178 GLY A N 1
ATOM 1438 C CA . GLY A 1 178 ? 13.000 13.793 -14.134 1.00 89.19 178 GLY A CA 1
ATOM 1439 C C . GLY A 1 178 ? 11.720 13.081 -13.661 1.00 89.19 178 GLY A C 1
ATOM 1440 O O . GLY A 1 178 ? 11.040 12.384 -14.414 1.00 89.19 178 GLY A O 1
ATOM 1441 N N . MET A 1 179 ? 11.387 13.256 -12.378 1.00 87.12 179 MET A N 1
ATOM 1442 C CA . MET A 1 179 ? 10.117 12.819 -11.786 1.00 87.12 179 MET A CA 1
ATOM 1443 C C . MET A 1 179 ? 9.519 13.959 -10.972 1.00 87.12 179 MET A C 1
ATOM 1445 O O . MET A 1 179 ? 10.146 14.441 -10.029 1.00 87.12 179 MET A O 1
ATOM 1449 N N . ILE A 1 180 ? 8.289 14.349 -11.298 1.00 88.62 180 ILE A N 1
ATOM 1450 C CA . ILE A 1 180 ? 7.518 15.325 -10.529 1.00 88.62 180 ILE A CA 1
ATOM 1451 C C . ILE A 1 180 ? 6.248 14.628 -10.042 1.00 88.62 180 ILE A C 1
ATOM 1453 O O . ILE A 1 180 ? 5.447 14.152 -10.843 1.00 88.62 180 ILE A O 1
ATOM 1457 N N . LEU A 1 181 ? 6.071 14.560 -8.723 1.00 88.00 181 LEU A N 1
ATOM 1458 C CA . LEU A 1 181 ? 4.854 14.055 -8.090 1.00 88.00 181 LEU A CA 1
ATOM 1459 C C . LEU A 1 181 ? 4.007 15.258 -7.666 1.00 88.00 181 LEU A C 1
ATOM 1461 O O . LEU A 1 181 ? 4.404 16.005 -6.775 1.00 88.00 181 LEU A O 1
ATOM 1465 N N . MET A 1 182 ? 2.855 15.450 -8.304 1.00 92.94 182 MET A N 1
ATOM 1466 C CA . MET A 1 182 ? 1.890 16.499 -7.966 1.00 92.94 182 MET A CA 1
ATOM 1467 C C . MET A 1 182 ? 0.561 15.864 -7.585 1.00 92.94 182 MET A C 1
ATOM 1469 O O . MET A 1 182 ? 0.016 15.069 -8.346 1.00 92.94 182 MET A O 1
ATOM 1473 N N . GLY A 1 183 ? 0.027 16.247 -6.430 1.00 92.62 183 GLY A N 1
ATOM 1474 C CA . GLY A 1 183 ? -1.296 15.828 -5.998 1.00 92.62 183 GLY A CA 1
ATOM 1475 C C . GLY A 1 183 ? -1.516 16.074 -4.513 1.00 92.62 183 GLY A C 1
ATOM 1476 O O . GLY A 1 183 ? -0.894 16.947 -3.912 1.00 92.62 183 GLY A O 1
ATOM 1477 N N . ASP A 1 184 ? -2.427 15.303 -3.940 1.00 89.06 184 ASP A N 1
ATOM 1478 C CA . ASP A 1 184 ? -2.879 15.416 -2.558 1.00 89.06 184 ASP A CA 1
ATOM 1479 C C . ASP A 1 184 ? -2.038 14.558 -1.585 1.00 89.06 184 ASP A C 1
ATOM 1481 O O . ASP A 1 184 ? -0.880 14.198 -1.839 1.00 89.06 184 ASP A O 1
ATOM 1485 N N . SER A 1 185 ? -2.629 14.213 -0.440 1.00 82.44 185 SER A N 1
ATOM 1486 C CA . SER A 1 185 ? -2.025 13.328 0.555 1.00 82.44 185 SER A CA 1
ATOM 1487 C C . SER A 1 185 ? -1.635 11.956 -0.008 1.00 82.44 185 SER A C 1
ATOM 1489 O O . SER A 1 185 ? -0.645 11.389 0.455 1.00 82.44 185 SER A O 1
ATOM 1491 N N . ILE A 1 186 ? -2.318 11.447 -1.038 1.00 81.25 186 ILE A N 1
ATOM 1492 C CA . ILE A 1 186 ? -1.979 10.173 -1.685 1.00 81.25 186 ILE A CA 1
ATOM 1493 C C . ILE A 1 186 ? -0.665 10.321 -2.453 1.00 81.25 186 ILE A C 1
ATOM 1495 O O . ILE A 1 186 ? 0.230 9.484 -2.334 1.00 81.25 186 ILE A O 1
ATOM 1499 N N . SER A 1 187 ? -0.488 11.423 -3.184 1.00 87.00 187 SER A N 1
ATOM 1500 C CA . SER A 1 187 ? 0.777 11.701 -3.883 1.00 87.00 187 SER A CA 1
ATOM 1501 C C . SER A 1 187 ? 1.941 11.879 -2.905 1.00 87.00 187 SER A C 1
ATOM 1503 O O . SER A 1 187 ? 3.048 11.395 -3.151 1.00 87.00 187 SER A O 1
ATOM 1505 N N . ARG A 1 188 ? 1.686 12.490 -1.739 1.00 83.81 188 ARG A N 1
ATOM 1506 C CA . ARG A 1 188 ? 2.668 12.565 -0.647 1.00 83.81 188 ARG A CA 1
ATOM 1507 C C . ARG A 1 188 ? 3.037 11.178 -0.105 1.00 83.81 188 ARG A C 1
ATOM 1509 O O . ARG A 1 188 ? 4.214 10.933 0.157 1.00 83.81 188 ARG A O 1
ATOM 1516 N N . GLN A 1 189 ? 2.080 10.260 0.036 1.00 79.00 189 GLN A N 1
ATOM 1517 C CA . GLN A 1 189 ? 2.359 8.876 0.447 1.00 79.00 189 GLN A CA 1
ATOM 1518 C C . GLN A 1 189 ? 3.218 8.131 -0.579 1.00 79.00 189 GLN A C 1
ATOM 1520 O O . GLN A 1 189 ? 4.165 7.436 -0.195 1.00 79.00 189 GLN A O 1
ATOM 1525 N N . TRP A 1 190 ? 2.951 8.319 -1.874 1.00 81.56 190 TRP A N 1
ATOM 1526 C CA . TRP A 1 190 ? 3.787 7.777 -2.948 1.00 81.56 190 TRP A CA 1
ATOM 1527 C C . TRP A 1 190 ? 5.217 8.298 -2.874 1.00 81.56 190 TRP A C 1
ATOM 1529 O O . TRP A 1 190 ? 6.155 7.503 -2.881 1.00 81.56 190 TRP A O 1
ATOM 1539 N N . HIS A 1 191 ? 5.394 9.610 -2.707 1.00 84.00 191 HIS A N 1
ATOM 1540 C CA . HIS A 1 191 ? 6.714 10.224 -2.536 1.00 84.00 191 HIS A CA 1
ATOM 1541 C C . HIS A 1 191 ? 7.510 9.590 -1.394 1.00 84.00 191 HIS A C 1
ATOM 1543 O O . HIS A 1 191 ? 8.687 9.258 -1.539 1.00 84.00 191 HIS A O 1
ATOM 1549 N N . VAL A 1 192 ? 6.861 9.378 -0.249 1.00 81.50 192 VAL A N 1
ATOM 1550 C CA . VAL A 1 192 ? 7.518 8.751 0.897 1.00 81.50 192 VAL A CA 1
ATOM 1551 C C . VAL A 1 192 ? 7.847 7.282 0.631 1.00 81.50 192 VAL A C 1
ATOM 1553 O O . VAL A 1 192 ? 8.934 6.828 0.987 1.00 81.50 192 VAL A O 1
ATOM 1556 N N . THR A 1 193 ? 6.931 6.547 0.002 1.00 77.44 193 THR A N 1
ATOM 1557 C CA . THR A 1 193 ? 7.137 5.138 -0.359 1.00 77.44 193 THR A CA 1
ATOM 1558 C C . THR A 1 193 ? 8.337 4.987 -1.290 1.00 77.44 193 THR A C 1
ATOM 1560 O O . THR A 1 193 ? 9.180 4.124 -1.061 1.00 77.44 193 THR A O 1
ATOM 1563 N N . LEU A 1 194 ? 8.472 5.878 -2.275 1.00 79.50 194 LEU A N 1
ATOM 1564 C CA . LEU A 1 194 ? 9.574 5.864 -3.239 1.00 79.50 194 LEU A CA 1
ATOM 1565 C C . LEU A 1 194 ? 10.932 6.216 -2.619 1.00 79.50 194 LEU A C 1
ATOM 1567 O O . LEU A 1 194 ? 11.961 5.709 -3.052 1.00 79.50 194 LEU A O 1
ATOM 1571 N N . ARG A 1 195 ? 10.953 7.039 -1.564 1.00 72.94 195 ARG A N 1
ATOM 1572 C CA . ARG A 1 195 ? 12.183 7.368 -0.821 1.00 72.94 195 ARG A CA 1
ATOM 1573 C C . ARG A 1 195 ? 12.659 6.264 0.115 1.00 72.94 195 ARG A C 1
ATOM 1575 O O . ARG A 1 195 ? 13.730 6.390 0.711 1.00 72.94 195 ARG A O 1
ATOM 1582 N N . ARG A 1 196 ? 11.870 5.208 0.302 1.00 63.34 196 ARG A N 1
ATOM 1583 C CA . ARG A 1 196 ? 12.159 4.163 1.273 1.00 63.34 196 ARG A CA 1
ATOM 1584 C C . ARG A 1 196 ? 13.105 3.118 0.691 1.00 63.34 196 ARG A C 1
ATOM 1586 O O . ARG A 1 196 ? 12.716 1.993 0.405 1.00 63.34 196 ARG A O 1
ATOM 1593 N N . VAL A 1 197 ? 14.361 3.515 0.551 1.00 53.22 197 VAL A N 1
ATOM 1594 C CA . VAL A 1 197 ? 15.480 2.605 0.301 1.00 53.22 197 VAL A CA 1
ATOM 1595 C C . VAL A 1 197 ? 15.685 1.764 1.563 1.00 53.22 197 VAL A C 1
ATOM 1597 O O . VAL A 1 197 ? 15.798 2.328 2.655 1.00 53.22 197 VAL A O 1
ATOM 1600 N N . ARG A 1 198 ? 15.658 0.437 1.437 1.00 49.62 198 ARG A N 1
ATOM 1601 C CA . ARG A 1 198 ? 16.141 -0.470 2.486 1.00 49.62 198 ARG A CA 1
ATOM 1602 C C . ARG A 1 198 ? 17.607 -0.780 2.258 1.00 49.62 198 ARG A C 1
ATOM 1604 O O . ARG A 1 198 ? 17.980 -0.910 1.075 1.00 49.62 198 ARG A O 1
#

Radius of gyration: 32.4 Å; chains: 1; bounding box: 63×53×119 Å